Protein AF-A0A6P7FB53-F1 (afdb_monomer_lite)

Structure (mmCIF, N/CA/C/O backbone):
data_AF-A0A6P7FB53-F1
#
_entry.id   AF-A0A6P7FB53-F1
#
loop_
_atom_site.group_PDB
_atom_site.id
_atom_site.type_symbol
_atom_site.label_atom_id
_atom_site.label_alt_id
_atom_site.label_comp_id
_atom_site.label_asym_id
_atom_site.label_entity_id
_atom_site.label_seq_id
_atom_site.pdbx_PDB_ins_code
_atom_site.Cartn_x
_atom_site.Cartn_y
_atom_site.Cartn_z
_atom_site.occupancy
_atom_site.B_iso_or_equiv
_atom_site.auth_seq_id
_atom_site.auth_comp_id
_atom_site.auth_asym_id
_atom_site.auth_atom_id
_atom_site.pdbx_PDB_model_num
ATOM 1 N N . MET A 1 1 ? -28.560 -29.142 21.230 1.00 32.31 1 MET A N 1
ATOM 2 C CA . MET A 1 1 ? -29.097 -27.945 21.905 1.00 32.31 1 MET A CA 1
ATOM 3 C C . MET A 1 1 ? -28.138 -26.810 21.620 1.00 32.31 1 MET A C 1
ATOM 5 O O . MET A 1 1 ? -26.951 -26.999 21.843 1.00 32.31 1 MET A O 1
ATOM 9 N N . VAL A 1 2 ? -28.617 -25.704 21.056 1.00 39.75 2 VAL A N 1
ATOM 10 C CA . VAL A 1 2 ? -27.846 -24.455 21.014 1.00 39.75 2 VAL A CA 1
ATOM 11 C C . VAL A 1 2 ? -28.313 -23.677 22.233 1.00 39.75 2 VAL A C 1
ATOM 13 O O . VAL A 1 2 ? -29.514 -23.479 22.385 1.00 39.75 2 VAL A O 1
ATOM 16 N N . GLU A 1 3 ? -27.404 -23.338 23.141 1.00 44.28 3 GLU A N 1
ATOM 17 C CA . GLU A 1 3 ? -27.745 -22.463 24.261 1.00 44.28 3 GLU A CA 1
ATOM 18 C C . GLU A 1 3 ? -28.006 -21.064 23.704 1.00 44.28 3 GLU A C 1
ATOM 20 O O . GLU A 1 3 ? -27.079 -20.405 23.223 1.00 44.28 3 GLU A O 1
ATOM 25 N N . ASP A 1 4 ? -29.259 -20.614 23.768 1.00 45.91 4 ASP A N 1
ATOM 26 C CA . ASP A 1 4 ? -29.622 -19.225 23.501 1.00 45.91 4 ASP A CA 1
ATOM 27 C C . ASP A 1 4 ? -29.049 -18.347 24.620 1.00 45.91 4 ASP A C 1
ATOM 29 O O . ASP A 1 4 ? -29.713 -18.020 25.604 1.00 45.91 4 ASP A O 1
ATOM 33 N N . LYS A 1 5 ? -27.766 -17.990 24.484 1.00 59.53 5 LYS A N 1
ATOM 34 C CA . LYS A 1 5 ? -27.124 -16.992 25.337 1.00 59.53 5 LYS A CA 1
ATOM 35 C C . LYS A 1 5 ? -27.847 -15.665 25.144 1.00 59.53 5 LYS A C 1
ATOM 37 O O . LYS A 1 5 ? -27.709 -15.016 24.106 1.00 59.53 5 LYS A O 1
ATOM 42 N N . GLU A 1 6 ? -28.604 -15.286 26.168 1.00 72.94 6 GLU A N 1
ATOM 43 C CA . GLU A 1 6 ? -29.315 -14.018 26.265 1.00 72.94 6 GLU A CA 1
ATOM 44 C C . GLU A 1 6 ? -28.376 -12.864 25.881 1.00 72.94 6 GLU A C 1
ATOM 46 O O . GLU A 1 6 ? -27.345 -12.626 26.518 1.00 72.94 6 GLU A O 1
ATOM 51 N N . THR A 1 7 ? -28.684 -12.198 24.766 1.00 78.00 7 THR A N 1
ATOM 52 C CA . THR A 1 7 ? -27.804 -11.169 24.206 1.00 78.00 7 THR A CA 1
ATOM 53 C C . THR A 1 7 ? -27.942 -9.903 25.036 1.00 78.00 7 THR A C 1
ATOM 55 O O . THR A 1 7 ? -28.947 -9.203 24.955 1.00 78.00 7 THR A O 1
ATOM 58 N N . LYS A 1 8 ? -26.918 -9.616 25.841 1.00 88.38 8 LYS A N 1
ATOM 59 C CA . LYS A 1 8 ? -26.843 -8.390 26.636 1.00 88.38 8 LYS A CA 1
ATOM 60 C C . LYS A 1 8 ? -26.650 -7.178 25.729 1.00 88.38 8 LYS A C 1
ATOM 62 O O . LYS A 1 8 ? -25.919 -7.249 24.739 1.00 88.38 8 LYS A O 1
ATOM 67 N N . TYR A 1 9 ? -27.280 -6.069 26.098 1.00 87.81 9 TYR A N 1
ATOM 68 C CA . TYR A 1 9 ? -27.127 -4.784 25.425 1.00 87.81 9 TYR A CA 1
ATOM 69 C C . TYR A 1 9 ? -26.371 -3.814 26.329 1.00 87.81 9 TYR A C 1
ATOM 71 O O . TYR A 1 9 ? -26.654 -3.744 27.522 1.00 87.81 9 TYR A O 1
ATOM 79 N N . PHE A 1 10 ? -25.423 -3.082 25.751 1.00 89.25 10 PHE A N 1
ATOM 80 C CA . PHE A 1 10 ? -24.563 -2.133 26.454 1.00 89.25 10 PHE A CA 1
ATOM 81 C C . PHE A 1 10 ? -24.667 -0.740 25.828 1.00 89.25 10 PHE A C 1
ATOM 83 O O . PHE A 1 10 ? -24.822 -0.592 24.609 1.00 89.25 10 PHE A O 1
ATOM 90 N N . THR A 1 11 ? -24.547 0.296 26.656 1.00 87.62 11 THR A N 1
ATOM 91 C CA . THR A 1 11 ? -24.521 1.696 26.190 1.00 87.62 11 THR A CA 1
ATOM 92 C C . THR A 1 11 ? -23.106 2.131 25.806 1.00 87.62 11 THR A C 1
ATOM 94 O O . THR A 1 11 ? -22.125 1.603 26.328 1.00 87.62 11 THR A O 1
ATOM 97 N N . LEU A 1 12 ? -22.959 3.130 24.930 1.00 83.56 12 LEU A N 1
ATOM 98 C CA . LEU A 1 12 ? -21.639 3.679 24.592 1.00 83.56 12 LEU A CA 1
ATOM 99 C C . LEU A 1 12 ? -20.939 4.295 25.814 1.00 83.56 12 LEU A C 1
ATOM 101 O O . LEU A 1 12 ? -19.720 4.196 25.925 1.00 83.56 12 LEU A O 1
ATOM 105 N N . GLU A 1 13 ? -21.691 4.884 26.749 1.00 86.12 13 GLU A N 1
ATOM 106 C CA . GLU A 1 13 ? -21.157 5.430 28.008 1.00 86.12 13 GLU A CA 1
ATOM 107 C C . GLU A 1 13 ? -20.631 4.347 28.958 1.00 86.12 13 GLU A C 1
ATOM 109 O O . GLU A 1 13 ? -19.692 4.582 29.717 1.00 86.12 13 GLU A O 1
ATOM 114 N N . GLU A 1 14 ? -21.238 3.162 28.939 1.00 88.81 14 GLU A N 1
ATOM 115 C CA . GLU A 1 14 ? -20.778 1.996 29.686 1.00 88.81 14 GLU A CA 1
ATOM 116 C C . GLU A 1 14 ? -19.528 1.401 29.040 1.00 88.81 14 GLU A C 1
ATOM 118 O O . GLU A 1 14 ? -18.497 1.308 29.699 1.00 88.81 14 GLU A O 1
ATOM 123 N N . ILE A 1 15 ? -19.572 1.123 27.733 1.00 89.75 15 ILE A N 1
ATOM 124 C CA . ILE A 1 15 ? -18.435 0.579 26.975 1.00 89.75 15 ILE A CA 1
ATOM 125 C C . ILE A 1 15 ? -17.209 1.500 27.095 1.00 89.75 15 ILE A C 1
ATOM 127 O O . ILE A 1 15 ? -16.102 1.015 27.310 1.00 89.75 15 ILE A O 1
ATOM 131 N N . ALA A 1 16 ? -17.391 2.825 27.065 1.00 87.75 16 ALA A N 1
ATOM 132 C CA . ALA A 1 16 ? -16.305 3.798 27.215 1.00 87.75 16 ALA A CA 1
ATOM 133 C C . ALA A 1 16 ? -15.583 3.758 28.579 1.00 87.75 16 ALA A C 1
ATOM 135 O O . ALA A 1 16 ? -14.478 4.296 28.689 1.00 87.75 16 ALA A O 1
ATOM 136 N N . LYS A 1 17 ? -16.158 3.127 29.615 1.00 90.44 17 LYS A N 1
ATOM 137 C CA . LYS A 1 17 ? -15.482 2.886 30.908 1.00 90.44 17 LYS A CA 1
ATOM 138 C C . LYS A 1 17 ? -14.496 1.718 30.831 1.00 90.44 17 LYS A C 1
ATOM 140 O O . LYS A 1 17 ? -13.523 1.708 31.577 1.00 90.44 17 LYS A O 1
ATOM 145 N N . HIS A 1 18 ? -14.711 0.785 29.906 1.00 90.88 18 HIS A N 1
ATOM 146 C CA . HIS A 1 18 ? -13.871 -0.388 29.668 1.00 90.88 18 HIS A CA 1
ATOM 147 C C . HIS A 1 18 ? -12.749 -0.055 28.674 1.00 90.88 18 HIS A C 1
ATOM 149 O O . HIS A 1 18 ? -12.691 -0.564 27.552 1.00 90.88 18 HIS A O 1
ATOM 155 N N . ASN A 1 19 ? -11.880 0.873 29.087 1.00 87.75 19 ASN A N 1
ATOM 156 C CA . ASN A 1 19 ? -10.858 1.490 28.242 1.00 87.75 19 ASN A CA 1
ATOM 157 C C . ASN A 1 19 ? -9.406 1.157 28.649 1.00 87.75 19 ASN A C 1
ATOM 159 O O . ASN A 1 19 ? -8.480 1.827 28.191 1.00 87.75 19 ASN A O 1
ATOM 163 N N . GLY A 1 20 ? -9.190 0.164 29.518 1.00 83.56 20 GLY A N 1
ATOM 164 C CA . GLY A 1 20 ? -7.859 -0.268 29.970 1.00 83.56 20 GLY A CA 1
ATOM 165 C C . GLY A 1 20 ? -7.172 0.659 30.978 1.00 83.56 20 GLY A C 1
ATOM 166 O O . GLY A 1 20 ? -6.247 0.253 31.683 1.00 83.56 20 GLY A O 1
ATOM 167 N N . LYS A 1 21 ? -7.605 1.920 31.099 1.00 80.25 21 LYS A N 1
ATOM 168 C CA . LYS A 1 21 ? -6.984 2.879 32.024 1.00 80.25 21 LYS A CA 1
ATOM 169 C C . LYS A 1 21 ? -7.329 2.507 33.461 1.00 80.25 21 LYS A C 1
ATOM 171 O O . LYS A 1 21 ? -8.422 2.021 33.745 1.00 80.25 21 LYS A O 1
ATOM 176 N N . GLN A 1 22 ? -6.385 2.762 34.367 1.00 75.81 22 GLN A N 1
ATOM 177 C CA . GLN A 1 22 ? -6.504 2.453 35.800 1.00 75.81 22 GLN A CA 1
ATOM 178 C C . GLN A 1 22 ? -6.769 0.959 36.105 1.00 75.81 22 GLN A C 1
ATOM 180 O O . GLN A 1 22 ? -7.278 0.642 37.175 1.00 75.81 22 GLN A O 1
ATOM 185 N N . GLY A 1 23 ? -6.427 0.044 35.187 1.00 79.31 23 GLY A N 1
ATOM 186 C CA . GLY A 1 23 ? -6.678 -1.394 35.354 1.00 79.31 23 GLY A CA 1
ATOM 187 C C . GLY A 1 23 ? -8.129 -1.819 35.096 1.00 79.31 23 GLY A C 1
ATOM 188 O O . GLY A 1 23 ? -8.537 -2.886 35.545 1.00 79.31 23 GLY A O 1
ATOM 189 N N . SER A 1 24 ? -8.919 -0.995 34.398 1.00 85.94 24 SER A N 1
ATOM 190 C CA . SER A 1 24 ? -10.224 -1.415 33.867 1.00 85.94 24 SER A CA 1
ATOM 191 C C . SER A 1 24 ? -10.066 -2.476 32.769 1.00 85.94 24 SER A C 1
ATOM 193 O O . SER A 1 24 ? -9.038 -2.527 32.094 1.00 85.94 24 SER A O 1
ATOM 195 N N . SER A 1 25 ? -11.090 -3.309 32.559 1.00 90.62 25 SER A N 1
ATOM 196 C CA . SER A 1 25 ? -11.145 -4.212 31.401 1.00 90.62 25 SER A CA 1
ATOM 197 C C . SER A 1 25 ? -11.168 -3.436 30.078 1.00 90.62 25 SER A C 1
ATOM 199 O O . SER A 1 25 ? -11.458 -2.237 30.047 1.00 90.62 25 SER A O 1
ATOM 201 N N . VAL A 1 26 ? -10.838 -4.112 28.977 1.00 91.75 26 VAL A N 1
ATOM 202 C CA . VAL A 1 26 ? -10.742 -3.530 27.634 1.00 91.75 26 VAL A CA 1
ATOM 203 C C . VAL A 1 26 ? -11.820 -4.120 26.741 1.00 91.75 26 VAL A C 1
ATOM 205 O O . VAL A 1 26 ? -11.761 -5.289 26.361 1.00 91.75 26 VAL A O 1
ATOM 208 N N . TRP A 1 27 ? -12.804 -3.296 26.384 1.00 94.00 27 TRP A N 1
ATOM 209 C CA . TRP A 1 27 ? -13.875 -3.675 25.463 1.00 94.00 27 TRP A CA 1
ATOM 210 C C . TRP A 1 27 ? -13.753 -2.931 24.137 1.00 94.00 27 TRP A C 1
ATOM 212 O O . TRP A 1 27 ? -13.351 -1.768 24.102 1.00 94.00 27 TRP A O 1
ATOM 222 N N . ILE A 1 28 ? -14.147 -3.582 23.043 1.00 91.69 28 ILE A N 1
ATOM 223 C CA . ILE A 1 28 ? -14.180 -2.981 21.701 1.00 91.69 28 ILE A CA 1
ATOM 224 C C . ILE A 1 28 ? -15.503 -3.284 20.995 1.00 91.69 28 ILE A C 1
ATOM 226 O O . ILE A 1 28 ? -16.116 -4.332 21.210 1.00 91.69 28 ILE A O 1
ATOM 230 N N . ILE A 1 29 ? -15.944 -2.377 20.118 1.00 90.94 29 ILE A N 1
ATOM 231 C CA . ILE A 1 29 ? -17.162 -2.556 19.313 1.00 90.94 29 ILE A CA 1
ATOM 232 C C . ILE A 1 29 ? -16.789 -2.860 17.861 1.00 90.94 29 ILE A C 1
ATOM 234 O O . ILE A 1 29 ? -16.161 -2.032 17.200 1.00 90.94 29 ILE A O 1
ATOM 238 N N . ILE A 1 30 ? -17.230 -4.008 17.339 1.00 87.56 30 ILE A N 1
ATOM 239 C CA . ILE A 1 30 ? -17.081 -4.386 15.924 1.00 87.56 30 ILE A CA 1
ATOM 240 C C . ILE A 1 30 ? -18.456 -4.780 15.363 1.00 87.56 30 ILE A C 1
ATOM 242 O O . ILE A 1 30 ? -19.095 -5.728 15.823 1.00 87.56 30 ILE A O 1
ATOM 246 N N . LYS A 1 31 ? -18.923 -4.051 14.342 1.00 85.44 31 LYS A N 1
ATOM 247 C CA . LYS A 1 31 ? -20.225 -4.255 13.668 1.00 85.44 31 LYS A CA 1
ATOM 248 C C . LYS A 1 31 ? -21.398 -4.276 14.653 1.00 85.44 31 LYS A C 1
ATOM 250 O O . LYS A 1 31 ? -22.227 -5.176 14.616 1.00 85.44 31 LYS A O 1
ATOM 255 N N . ASP A 1 32 ? -21.399 -3.303 15.563 1.00 86.19 32 ASP A N 1
ATOM 256 C CA . ASP A 1 32 ? -22.360 -3.117 16.663 1.00 86.19 32 ASP A CA 1
ATOM 257 C C . ASP A 1 32 ? -22.427 -4.263 17.699 1.00 86.19 32 ASP A C 1
ATOM 259 O O . ASP A 1 32 ? -23.248 -4.220 18.615 1.00 86.19 32 ASP A O 1
ATOM 263 N N . ASN A 1 33 ? -21.520 -5.244 17.622 1.00 90.00 33 ASN A N 1
ATOM 264 C CA . ASN A 1 33 ? -21.288 -6.239 18.669 1.00 90.00 33 ASN A CA 1
ATOM 265 C C . ASN A 1 33 ? -20.206 -5.728 19.628 1.00 90.00 33 ASN A C 1
ATOM 267 O O . ASN A 1 33 ? -19.237 -5.110 19.182 1.00 90.00 33 ASN A O 1
ATOM 271 N N . VAL A 1 34 ? -20.352 -6.022 20.918 1.00 93.38 34 VAL A N 1
ATOM 272 C CA . VAL A 1 34 ? -19.399 -5.669 21.977 1.00 93.38 34 VAL A CA 1
ATOM 273 C C . VAL A 1 34 ? -18.593 -6.908 22.352 1.00 93.38 34 VAL A C 1
ATOM 275 O O . VAL A 1 34 ? -19.162 -7.980 22.590 1.00 93.38 34 VAL A O 1
ATOM 278 N N . TYR A 1 35 ? -17.274 -6.751 22.399 1.00 93.31 35 TYR A N 1
ATOM 279 C CA . TYR A 1 35 ? -16.316 -7.809 22.699 1.00 93.31 35 TYR A CA 1
ATOM 280 C C . TYR A 1 35 ? -15.481 -7.426 23.911 1.00 93.31 35 TYR A C 1
ATOM 282 O O . TYR A 1 35 ? -14.964 -6.309 23.949 1.00 93.31 35 TYR A O 1
ATOM 290 N N . ASP A 1 36 ? -15.321 -8.355 24.851 1.00 94.19 36 ASP A N 1
ATOM 291 C CA . ASP A 1 36 ? -14.300 -8.239 25.890 1.00 94.19 36 ASP A CA 1
ATOM 292 C C . ASP A 1 36 ? -13.010 -8.856 25.353 1.00 94.19 36 ASP A C 1
ATOM 294 O O . ASP A 1 36 ? -12.980 -10.025 24.971 1.00 94.19 36 ASP A O 1
ATOM 298 N N . VAL A 1 37 ? -11.963 -8.044 25.257 1.00 92.44 37 VAL A N 1
ATOM 299 C CA . VAL A 1 37 ? -10.658 -8.450 24.726 1.00 92.44 37 VAL A CA 1
ATOM 300 C C . VAL A 1 37 ? -9.558 -8.320 25.778 1.00 92.44 37 VAL A C 1
ATOM 302 O O . VAL A 1 37 ? -8.389 -8.407 25.421 1.00 92.44 37 VAL A O 1
ATOM 305 N N . THR A 1 38 ? -9.921 -8.142 27.057 1.00 91.06 38 THR A N 1
ATOM 306 C CA . THR A 1 38 ? -8.990 -7.923 28.179 1.00 91.06 38 THR A CA 1
ATOM 307 C C . THR A 1 38 ? -7.901 -8.992 28.231 1.00 91.06 38 THR A C 1
ATOM 309 O O . THR A 1 38 ? -6.723 -8.660 28.129 1.00 91.06 38 THR A O 1
ATOM 312 N N . ASP A 1 39 ? -8.294 -10.266 28.290 1.00 88.38 39 ASP A N 1
ATOM 313 C CA . ASP A 1 39 ? -7.358 -11.398 28.360 1.00 88.38 39 ASP A CA 1
ATOM 314 C C . ASP A 1 39 ? -6.677 -11.676 27.006 1.00 88.38 39 ASP A C 1
ATOM 316 O O . ASP A 1 39 ? -5.554 -12.166 26.944 1.00 88.38 39 ASP A O 1
ATOM 320 N N . PHE A 1 40 ? -7.333 -11.318 25.896 1.00 86.81 40 PHE A N 1
ATOM 321 C CA . PHE A 1 40 ? -6.826 -11.548 24.539 1.00 86.81 40 PHE A CA 1
ATOM 322 C C . PHE A 1 40 ? -5.762 -10.525 24.100 1.00 86.81 40 PHE A C 1
ATOM 324 O O . PHE A 1 40 ? -5.132 -10.704 23.058 1.00 86.81 40 PHE A O 1
ATOM 331 N N . MET A 1 41 ? -5.538 -9.444 24.858 1.00 82.69 41 MET A N 1
ATOM 332 C CA . MET A 1 41 ? -4.598 -8.392 24.453 1.00 82.69 41 MET A CA 1
ATOM 333 C C . MET A 1 41 ? -3.161 -8.898 24.285 1.00 82.69 41 MET A C 1
ATOM 335 O O . MET A 1 41 ? -2.502 -8.521 23.316 1.00 82.69 41 MET A O 1
ATOM 339 N N . GLU A 1 42 ? -2.682 -9.752 25.192 1.00 81.81 42 GLU A N 1
ATOM 340 C CA . GLU A 1 42 ? -1.321 -10.308 25.135 1.00 81.81 42 GLU A CA 1
ATOM 341 C C . GLU A 1 42 ? -1.196 -11.450 24.112 1.00 81.81 42 GLU A C 1
ATOM 343 O O . GLU A 1 42 ? -0.144 -11.615 23.496 1.00 81.81 42 GLU A O 1
ATOM 348 N N . GLU A 1 43 ? -2.280 -12.194 23.869 1.00 81.81 43 GLU A N 1
ATOM 349 C CA . GLU A 1 43 ? -2.334 -13.270 22.867 1.00 81.81 43 GLU A CA 1
ATOM 350 C C . GLU A 1 43 ? -2.503 -12.756 21.425 1.00 81.81 43 GLU A C 1
ATOM 352 O O . GLU A 1 43 ? -2.312 -13.505 20.463 1.00 81.81 43 GLU A O 1
ATOM 357 N N . HIS A 1 44 ? -2.872 -11.484 21.245 1.00 83.94 44 HIS A N 1
ATOM 358 C CA . HIS A 1 44 ? -3.146 -10.913 19.933 1.00 83.94 44 HIS A CA 1
ATOM 359 C C . HIS A 1 44 ? -1.885 -10.897 19.041 1.00 83.94 44 HIS A C 1
ATOM 361 O O . HIS A 1 44 ? -0.929 -10.184 19.353 1.00 83.94 44 HIS A O 1
ATOM 367 N N . PRO A 1 45 ? -1.880 -11.558 17.861 1.00 74.88 45 PRO A N 1
ATOM 368 C CA . PRO A 1 45 ? -0.689 -11.632 17.002 1.00 74.88 45 PRO A CA 1
ATOM 369 C C . PRO A 1 45 ? -0.190 -10.287 16.445 1.00 74.88 45 PRO A C 1
ATOM 371 O O . PRO A 1 45 ? 0.928 -10.209 15.945 1.00 74.88 45 PRO A O 1
ATOM 374 N N . GLY A 1 46 ? -1.011 -9.230 16.501 1.00 71.38 46 GLY A N 1
ATOM 375 C CA . GLY A 1 46 ? -0.610 -7.857 16.168 1.00 71.38 46 GLY A CA 1
ATOM 376 C C . GLY A 1 46 ? -0.081 -7.038 17.356 1.00 71.38 46 GLY A C 1
ATOM 377 O O . GLY A 1 46 ? 0.261 -5.872 17.168 1.00 71.38 46 GLY A O 1
ATOM 378 N N . GLY A 1 47 ? -0.036 -7.619 18.559 1.00 77.94 47 GLY A N 1
ATOM 379 C CA . GLY A 1 47 ? 0.309 -6.963 19.822 1.00 77.94 47 GLY A CA 1
ATOM 380 C C . GLY A 1 47 ? -0.865 -6.242 20.498 1.00 77.94 47 GLY A C 1
ATOM 381 O O . GLY A 1 47 ? -1.819 -5.812 19.838 1.00 77.94 47 GLY A O 1
ATOM 382 N N . ALA A 1 48 ? -0.764 -6.083 21.822 1.00 80.25 48 ALA A N 1
ATOM 383 C CA . ALA A 1 48 ? -1.758 -5.427 22.680 1.00 80.25 48 ALA A CA 1
ATOM 384 C C . ALA A 1 48 ? -1.995 -3.947 22.323 1.00 80.25 48 ALA A C 1
ATOM 386 O O . ALA A 1 48 ? -3.132 -3.475 22.321 1.00 80.25 48 ALA A O 1
ATOM 387 N N . GLU A 1 49 ? -0.931 -3.225 21.956 1.00 77.38 49 GLU A N 1
ATOM 388 C CA . GLU A 1 49 ? -0.949 -1.785 21.642 1.00 77.38 49 GLU A CA 1
ATOM 389 C C . GLU A 1 49 ? -2.005 -1.404 20.587 1.00 77.38 49 GLU A C 1
ATOM 391 O O . GLU A 1 49 ? -2.667 -0.372 20.700 1.00 77.38 49 GLU A O 1
ATOM 396 N N . LEU A 1 50 ? -2.207 -2.255 19.570 1.00 79.19 50 LEU A N 1
ATOM 397 C CA . LEU A 1 50 ? -3.187 -2.009 18.503 1.00 79.19 50 LEU A CA 1
ATOM 398 C C . LEU A 1 50 ? -4.639 -2.147 18.978 1.00 79.19 50 LEU A C 1
ATOM 400 O O . LEU A 1 50 ? -5.528 -1.502 18.423 1.00 79.19 50 LEU A O 1
ATOM 404 N N . ILE A 1 51 ? -4.882 -2.984 19.989 1.00 83.38 51 ILE A N 1
ATOM 405 C CA . ILE A 1 51 ? -6.198 -3.136 20.618 1.00 83.38 51 ILE A CA 1
ATOM 406 C C . ILE A 1 51 ? -6.448 -1.962 21.570 1.00 83.38 51 ILE A C 1
ATOM 408 O O . ILE A 1 51 ? -7.543 -1.398 21.577 1.00 83.38 51 ILE A O 1
ATOM 412 N N . MET A 1 52 ? -5.423 -1.547 22.321 1.00 84.19 52 MET A N 1
ATOM 413 C CA . MET A 1 52 ? -5.540 -0.484 23.319 1.00 84.19 52 MET A CA 1
ATOM 414 C C . MET A 1 52 ? -5.892 0.889 22.718 1.00 84.19 52 MET A C 1
ATOM 416 O O . MET A 1 52 ? -6.595 1.665 23.365 1.00 84.19 52 MET A O 1
ATOM 420 N N . GLU A 1 53 ? -5.510 1.173 21.464 1.00 84.38 53 GLU A N 1
ATOM 421 C CA . GLU A 1 53 ? -5.956 2.384 20.745 1.00 84.38 53 GLU A CA 1
ATOM 422 C C . GLU A 1 53 ? -7.496 2.491 20.668 1.00 84.38 53 GLU A C 1
ATOM 424 O O . GLU A 1 53 ? -8.056 3.589 20.736 1.00 84.38 53 GLU A O 1
ATOM 429 N N . TRP A 1 54 ? -8.186 1.348 20.589 1.00 87.31 54 TRP A N 1
ATOM 430 C CA . TRP A 1 54 ? -9.640 1.250 20.445 1.00 87.31 54 TRP A CA 1
ATOM 431 C C . TRP A 1 54 ? -10.371 0.849 21.729 1.00 87.31 54 TRP A C 1
ATOM 433 O O . TRP A 1 54 ? -11.581 0.619 21.696 1.00 87.31 54 TRP A O 1
ATOM 443 N N . ALA A 1 55 ? -9.668 0.802 22.861 1.00 89.50 55 ALA A N 1
ATOM 444 C CA . ALA A 1 55 ? -10.242 0.458 24.152 1.00 89.50 55 ALA A CA 1
ATOM 445 C C . ALA A 1 55 ? -11.408 1.401 24.517 1.00 89.50 55 ALA A C 1
ATOM 447 O O . ALA A 1 55 ? -11.273 2.628 24.504 1.00 89.50 55 ALA A O 1
ATOM 448 N N . GLY A 1 56 ? -12.569 0.816 24.812 1.00 88.38 56 GLY A N 1
ATOM 449 C CA . GLY A 1 56 ? -13.831 1.505 25.079 1.00 88.38 56 GLY A CA 1
ATOM 450 C C . GLY A 1 56 ? -14.496 2.141 23.850 1.00 88.38 56 GLY A C 1
ATOM 451 O O . GLY A 1 56 ? -15.384 2.979 24.003 1.00 88.38 56 GLY A O 1
ATOM 452 N N . GLN A 1 57 ? -14.066 1.803 22.629 1.00 86.81 57 GLN A N 1
ATOM 453 C CA . GLN A 1 57 ? -14.462 2.489 21.393 1.00 86.81 57 GLN A CA 1
ATOM 454 C C . GLN A 1 57 ? -14.871 1.524 20.265 1.00 86.81 57 GLN A C 1
ATOM 456 O O . GLN A 1 57 ? -14.825 0.298 20.380 1.00 86.81 57 GLN A O 1
ATOM 461 N N . ASN A 1 58 ? -15.322 2.092 19.142 1.00 85.19 58 ASN A N 1
ATOM 462 C CA . ASN A 1 58 ? -15.739 1.333 17.968 1.00 85.19 58 ASN A CA 1
ATOM 463 C C . ASN A 1 58 ? -14.586 1.137 16.977 1.00 85.19 58 ASN A C 1
ATOM 465 O O . ASN A 1 58 ? -14.257 2.037 16.210 1.00 85.19 58 ASN A O 1
ATOM 469 N N . ALA A 1 59 ? -14.043 -0.080 16.976 1.00 87.25 59 ALA A N 1
ATOM 470 C CA . ALA A 1 59 ? -12.948 -0.537 16.130 1.00 87.25 59 ALA A CA 1
ATOM 471 C C . ALA A 1 59 ? -13.412 -1.100 14.772 1.00 87.25 59 ALA A C 1
ATOM 473 O O . ALA A 1 59 ? -12.610 -1.703 14.068 1.00 87.25 59 ALA A O 1
ATOM 474 N N . THR A 1 60 ? -14.695 -0.985 14.393 1.00 83.38 60 THR A N 1
ATOM 475 C CA . THR A 1 60 ? -15.256 -1.705 13.224 1.00 83.38 60 THR A CA 1
ATOM 476 C C . THR A 1 60 ? -14.476 -1.455 11.937 1.00 83.38 60 THR A C 1
ATOM 478 O O . THR A 1 60 ? -14.177 -2.402 11.210 1.00 83.38 60 THR A O 1
ATOM 481 N N . ASN A 1 61 ? -14.160 -0.186 11.659 1.00 73.81 61 ASN A N 1
ATOM 482 C CA . ASN A 1 61 ? -13.440 0.198 10.449 1.00 73.81 61 ASN A CA 1
ATOM 483 C C . ASN A 1 61 ? -12.046 -0.432 10.459 1.00 73.81 61 ASN A C 1
ATOM 485 O O . ASN A 1 61 ? -11.671 -1.123 9.520 1.00 73.81 61 ASN A O 1
ATOM 489 N N . ASP A 1 62 ? -11.305 -0.238 11.544 1.00 77.19 62 ASP A N 1
ATOM 490 C CA . ASP A 1 62 ? -9.924 -0.674 11.685 1.00 77.19 62 ASP A CA 1
ATOM 491 C C . ASP A 1 62 ? -9.804 -2.199 11.713 1.00 77.19 62 ASP A C 1
ATOM 493 O O . ASP A 1 62 ? -8.987 -2.756 10.984 1.00 77.19 62 ASP A O 1
ATOM 497 N N . PHE A 1 63 ? -10.700 -2.902 12.408 1.00 81.31 63 PHE A N 1
ATOM 498 C CA . PHE A 1 63 ? -10.779 -4.362 12.386 1.00 81.31 63 PHE A CA 1
ATOM 499 C C . PHE A 1 63 ? -10.985 -4.926 10.969 1.00 81.31 63 PHE A C 1
ATOM 501 O O . PHE A 1 63 ? -10.309 -5.885 10.581 1.00 81.31 63 PHE A O 1
ATOM 508 N N . ASP A 1 64 ? -11.880 -4.333 10.172 1.00 72.69 64 ASP A N 1
ATOM 509 C CA . ASP A 1 64 ? -12.040 -4.718 8.766 1.00 72.69 64 ASP A CA 1
ATOM 510 C C . ASP A 1 64 ? -10.822 -4.293 7.918 1.00 72.69 64 ASP A C 1
ATOM 512 O O . ASP A 1 64 ? -10.398 -5.042 7.037 1.00 72.69 64 ASP A O 1
ATOM 516 N N . ASN A 1 65 ? -10.190 -3.155 8.227 1.00 68.25 65 ASN A N 1
ATOM 517 C CA . ASN A 1 65 ? -8.997 -2.641 7.540 1.00 68.25 65 ASN A CA 1
ATOM 518 C C . ASN A 1 65 ? -7.711 -3.426 7.827 1.00 68.25 65 ASN A C 1
ATOM 520 O O . ASN A 1 65 ? -6.770 -3.386 7.025 1.00 68.25 65 ASN A O 1
ATOM 524 N N . PHE A 1 66 ? -7.638 -4.129 8.954 1.00 70.06 66 PHE A N 1
ATOM 525 C CA . PHE A 1 66 ? -6.527 -5.024 9.255 1.00 70.06 66 PHE A CA 1
ATOM 526 C C . PHE A 1 66 ? -6.591 -6.322 8.447 1.00 70.06 66 PHE A C 1
ATOM 528 O O . PHE A 1 66 ? -5.540 -6.903 8.198 1.00 70.06 66 PHE A O 1
ATOM 535 N N . GLY A 1 67 ? -7.766 -6.714 7.939 1.00 71.50 67 GLY A N 1
ATOM 536 C CA . GLY A 1 67 ? -7.894 -7.873 7.050 1.00 71.50 67 GLY A CA 1
ATOM 537 C C . GLY A 1 67 ? -7.850 -9.219 7.777 1.00 71.50 67 GLY A C 1
ATOM 538 O O . GLY A 1 67 ? -7.397 -10.206 7.206 1.00 71.50 67 GLY A O 1
ATOM 539 N N . HIS A 1 68 ? -8.329 -9.271 9.026 1.00 80.75 68 HIS A N 1
ATOM 540 C CA . HIS A 1 68 ? -8.330 -10.472 9.870 1.00 80.75 68 HIS A CA 1
ATOM 541 C C . HIS A 1 68 ? -8.830 -11.734 9.142 1.00 80.75 68 HIS A C 1
ATOM 543 O O . HIS A 1 68 ? -9.854 -11.700 8.439 1.00 80.75 68 HIS A O 1
ATOM 549 N N . SER A 1 69 ? -8.122 -12.850 9.351 1.00 74.44 69 SER A N 1
ATOM 550 C CA . SER A 1 69 ? -8.426 -14.158 8.759 1.00 74.44 69 SER A CA 1
ATOM 551 C C . SER A 1 69 ? -9.808 -14.680 9.176 1.00 74.44 69 SER A C 1
ATOM 553 O O . SER A 1 69 ? -10.436 -14.183 10.116 1.00 74.44 69 SER A O 1
ATOM 555 N N . LEU A 1 70 ? -10.309 -15.697 8.467 1.00 72.25 70 LEU A N 1
ATOM 556 C CA . LEU A 1 70 ? -11.585 -16.330 8.819 1.00 72.25 70 LEU A CA 1
ATOM 557 C C . LEU A 1 70 ? -11.536 -17.005 10.196 1.00 72.25 70 LEU A C 1
ATOM 559 O O . LEU A 1 70 ? -12.547 -16.996 10.896 1.00 72.25 70 LEU A O 1
ATOM 563 N N . ASP A 1 71 ? -10.375 -17.523 10.601 1.00 70.12 71 ASP A N 1
ATOM 564 C CA . ASP A 1 71 ? -10.178 -18.118 11.922 1.00 70.12 71 ASP A CA 1
ATOM 565 C C . ASP A 1 71 ? -10.112 -17.044 13.015 1.00 70.12 71 ASP A C 1
ATOM 567 O O . ASP A 1 71 ? -10.882 -17.125 13.965 1.00 70.12 71 ASP A O 1
ATOM 571 N N . ALA A 1 72 ? -9.384 -15.937 12.815 1.00 77.19 72 ALA A N 1
ATOM 572 C CA . ALA A 1 72 ? -9.423 -14.796 13.742 1.00 77.19 72 ALA A CA 1
ATOM 573 C C . ALA A 1 72 ? -10.851 -14.229 13.910 1.00 77.19 72 ALA A C 1
ATOM 575 O O . ALA A 1 72 ? -11.276 -13.881 15.009 1.00 77.19 72 ALA A O 1
ATOM 576 N N . LYS A 1 73 ? -11.649 -14.204 12.832 1.00 82.19 73 LYS A N 1
ATOM 577 C CA . LYS A 1 73 ? -13.082 -13.847 12.873 1.00 82.19 73 LYS A CA 1
ATOM 578 C C . LYS A 1 73 ? -13.968 -14.917 13.526 1.00 82.19 73 LYS A C 1
ATOM 580 O O . LYS A 1 73 ? -15.077 -14.590 13.951 1.00 82.19 73 LYS A O 1
ATOM 585 N N . ARG A 1 74 ? -13.533 -16.179 13.589 1.00 81.44 74 ARG A N 1
ATOM 586 C CA . ARG A 1 74 ? -14.200 -17.260 14.334 1.00 81.44 74 ARG A CA 1
ATOM 587 C C . ARG A 1 74 ? -13.890 -17.139 15.824 1.00 81.44 74 ARG A C 1
ATOM 589 O O . ARG A 1 74 ? -14.815 -17.235 16.624 1.00 81.44 74 ARG A O 1
ATOM 596 N N . ASP A 1 75 ? -12.640 -16.868 16.177 1.00 80.88 75 ASP A N 1
ATOM 597 C CA . ASP A 1 75 ? -12.196 -16.713 17.561 1.00 80.88 75 ASP A CA 1
ATOM 598 C C . ASP A 1 75 ? -12.744 -15.435 18.200 1.00 80.88 75 ASP A C 1
ATOM 600 O O . ASP A 1 75 ? -13.261 -15.498 19.313 1.00 80.88 75 ASP A O 1
ATOM 604 N N . LEU A 1 76 ? -12.828 -14.328 17.450 1.00 87.25 76 LEU A N 1
ATOM 605 C CA . LEU A 1 76 ? -13.522 -13.109 17.886 1.00 87.25 76 LEU A CA 1
ATOM 606 C C . LEU A 1 76 ? -14.961 -13.384 18.372 1.00 87.25 76 LEU A C 1
ATOM 608 O O . LEU A 1 76 ? -15.426 -12.748 19.313 1.00 87.25 76 LEU A O 1
ATOM 612 N N . LYS A 1 77 ? -15.685 -14.356 17.791 1.00 86.06 77 LYS A N 1
ATOM 613 C CA . LYS A 1 77 ? -17.049 -14.695 18.250 1.00 86.06 77 LYS A CA 1
ATOM 614 C C . LYS A 1 77 ? -17.084 -15.269 19.668 1.00 86.06 77 LYS A C 1
ATOM 616 O O . LYS A 1 77 ? -18.112 -15.130 20.321 1.00 86.06 77 LYS A O 1
ATOM 621 N N . LYS A 1 78 ? -15.998 -15.892 20.140 1.00 88.00 78 LYS A N 1
ATOM 622 C CA . LYS A 1 78 ? -15.876 -16.406 21.517 1.00 88.00 78 LYS A CA 1
ATOM 623 C C . LYS A 1 78 ? -15.815 -15.263 22.536 1.00 88.00 78 LYS A C 1
ATOM 625 O O . LYS A 1 78 ? -16.303 -15.423 23.646 1.00 88.00 78 LYS A O 1
ATOM 630 N N . LEU A 1 79 ? -15.268 -14.119 22.117 1.00 90.06 79 LEU A N 1
ATOM 631 C CA . LEU A 1 79 ? -15.080 -12.905 22.913 1.00 90.06 79 LEU A CA 1
ATOM 632 C C . LEU A 1 79 ? -16.318 -11.980 22.926 1.00 90.06 79 LEU A C 1
ATOM 634 O O . LEU A 1 79 ? -16.302 -10.946 23.592 1.00 90.06 79 LEU A O 1
ATOM 638 N N . LYS A 1 80 ? -17.396 -12.302 22.184 1.00 91.94 80 LYS A N 1
ATOM 639 C CA . LYS A 1 80 ? -18.624 -11.480 22.160 1.00 91.94 80 LYS A CA 1
ATOM 640 C C . LYS A 1 80 ? -19.327 -11.568 23.515 1.00 91.94 80 LYS A C 1
ATOM 642 O O . LYS A 1 80 ? -19.810 -12.635 23.891 1.00 91.94 80 LYS A O 1
ATOM 647 N N . ILE A 1 81 ? -19.475 -10.425 24.180 1.00 91.50 81 ILE A N 1
ATOM 648 C CA . ILE A 1 81 ? -20.232 -10.293 25.433 1.00 91.50 81 ILE A CA 1
ATOM 649 C C . ILE A 1 81 ? -21.646 -9.733 25.228 1.00 91.50 81 ILE A C 1
ATOM 651 O O . ILE A 1 81 ? -22.506 -9.924 26.086 1.00 91.50 81 ILE A O 1
ATOM 655 N N . GLY A 1 82 ? -21.914 -9.067 24.097 1.00 90.38 82 GLY A N 1
ATOM 656 C CA . GLY A 1 82 ? -23.227 -8.489 23.804 1.00 90.38 82 GLY A CA 1
ATOM 657 C C . GLY A 1 82 ? -23.261 -7.621 22.547 1.00 90.38 82 GLY A C 1
ATOM 658 O O . GLY A 1 82 ? -22.456 -7.798 21.631 1.00 90.38 82 GLY A O 1
ATOM 659 N N . GLU A 1 83 ? -24.200 -6.682 22.496 1.00 90.44 83 GLU A N 1
ATOM 660 C CA . GLU A 1 83 ? -24.378 -5.706 21.412 1.00 90.44 83 GLU A CA 1
ATOM 661 C C . GLU A 1 83 ? -24.602 -4.287 21.940 1.00 90.44 83 GLU A C 1
ATOM 663 O O . GLU A 1 83 ? -24.933 -4.086 23.103 1.00 90.44 83 GLU A O 1
ATOM 668 N N . VAL A 1 84 ? -24.439 -3.282 21.080 1.00 87.81 84 VAL A N 1
ATOM 669 C CA . VAL A 1 84 ? -24.759 -1.888 21.424 1.00 87.81 84 VAL A CA 1
ATOM 670 C C . VAL A 1 84 ? -26.277 -1.692 21.463 1.00 87.81 84 VAL A C 1
ATOM 672 O O . VAL A 1 84 ? -26.992 -2.185 20.584 1.00 87.81 84 VAL A O 1
ATOM 675 N N . ASP A 1 85 ? -26.781 -0.953 22.449 1.00 85.50 85 ASP A N 1
ATOM 676 C CA . ASP A 1 85 ? -28.212 -0.669 22.603 1.00 85.50 85 ASP A CA 1
ATOM 677 C C . ASP A 1 85 ? -28.837 -0.033 21.337 1.00 85.50 85 ASP A C 1
ATOM 679 O O . ASP A 1 85 ? -28.275 0.857 20.685 1.00 85.50 85 ASP A O 1
ATOM 683 N N . VAL A 1 86 ? -30.027 -0.515 20.973 1.00 67.38 86 VAL A N 1
ATOM 684 C CA . VAL A 1 86 ? -30.801 -0.113 19.791 1.00 67.38 86 VAL A CA 1
ATOM 685 C C . VAL A 1 86 ? -31.215 1.366 19.831 1.00 67.38 86 VAL A C 1
ATOM 687 O O . VAL A 1 86 ? -31.287 2.005 18.777 1.00 67.38 86 VAL A O 1
ATOM 690 N N . GLU A 1 87 ? -31.442 1.946 21.010 1.00 63.47 87 GLU A N 1
ATOM 691 C CA . GLU A 1 87 ? -31.766 3.371 21.152 1.00 63.47 87 GLU A CA 1
ATOM 692 C C . GLU A 1 87 ? -30.596 4.269 20.719 1.00 63.47 87 GLU A C 1
ATOM 694 O O . GLU A 1 87 ? -30.798 5.332 20.126 1.00 63.47 87 GLU A O 1
ATOM 699 N N . GLU A 1 88 ? -29.352 3.824 20.909 1.00 59.72 88 GLU A N 1
ATOM 700 C CA . GLU A 1 88 ? -28.165 4.575 20.486 1.00 59.72 88 GLU A CA 1
ATOM 701 C C . GLU A 1 88 ? -27.877 4.410 18.990 1.00 59.72 88 GLU A C 1
ATOM 703 O O . GLU A 1 88 ? -27.459 5.371 18.333 1.00 59.72 88 GLU A O 1
ATOM 708 N N . ARG A 1 89 ? -28.216 3.245 18.413 1.00 54.41 89 ARG A N 1
ATOM 709 C CA . ARG A 1 89 ? -28.206 3.033 16.952 1.00 54.41 89 ARG A CA 1
ATOM 710 C C . ARG A 1 89 ? -29.119 4.047 16.238 1.00 54.41 89 ARG A C 1
ATOM 712 O O . ARG A 1 89 ? -28.750 4.558 15.182 1.00 54.41 89 ARG A O 1
ATOM 719 N N . LYS A 1 90 ? -30.268 4.408 16.833 1.00 47.44 90 LYS A N 1
ATOM 720 C CA . LYS A 1 90 ? -31.214 5.408 16.289 1.00 47.44 90 LYS A CA 1
ATOM 721 C C . LYS A 1 90 ? -30.759 6.863 16.472 1.00 47.44 90 LYS A C 1
ATOM 723 O O . LYS A 1 90 ? -30.988 7.683 15.582 1.00 47.44 90 LYS A O 1
ATOM 728 N N . LYS A 1 91 ? -30.089 7.210 17.583 1.00 49.19 91 LYS A N 1
ATOM 729 C CA . LYS A 1 91 ? -29.622 8.592 17.854 1.00 49.19 91 LYS A CA 1
ATOM 730 C C . LYS A 1 91 ? -28.674 9.139 16.771 1.00 49.19 91 LYS A C 1
ATOM 732 O O . LYS A 1 91 ? -28.659 10.349 16.559 1.00 49.19 91 LYS A O 1
ATOM 737 N N . LYS A 1 92 ? -27.943 8.276 16.049 1.00 46.38 92 LYS A N 1
ATOM 738 C CA . LYS A 1 92 ? -27.062 8.660 14.923 1.00 46.38 92 LYS A CA 1
ATOM 739 C C . LYS A 1 92 ? -27.787 9.196 13.677 1.00 46.38 92 LYS A C 1
ATOM 741 O O . LYS A 1 92 ? -27.123 9.784 12.833 1.00 46.38 92 LYS A O 1
ATOM 746 N N . ILE A 1 93 ? -29.103 9.002 13.543 1.00 42.19 93 ILE A N 1
ATOM 747 C CA . ILE A 1 93 ? -29.856 9.381 12.330 1.00 42.19 93 ILE A CA 1
ATOM 748 C C . ILE A 1 93 ? -30.504 10.775 12.452 1.00 42.19 93 ILE A C 1
ATOM 750 O O . ILE A 1 93 ? -30.667 11.454 11.445 1.00 42.19 93 ILE A O 1
ATOM 754 N N . ASN A 1 94 ? -30.830 11.237 13.669 1.00 33.38 94 ASN A N 1
ATOM 755 C CA . ASN A 1 94 ? -31.752 12.370 13.886 1.00 33.38 94 ASN A CA 1
ATOM 756 C C . ASN A 1 94 ? -31.186 13.571 14.679 1.00 33.38 94 ASN A C 1
ATOM 758 O O . ASN A 1 94 ? -31.964 14.362 15.217 1.00 33.38 94 ASN A O 1
ATOM 762 N N . LYS A 1 95 ? -29.860 13.750 14.781 1.00 32.84 95 LYS A N 1
ATOM 763 C CA . LYS A 1 95 ? -29.274 14.978 15.359 1.00 32.84 95 LYS A CA 1
ATOM 764 C C . LYS A 1 95 ? -28.092 15.513 14.553 1.00 32.84 95 LYS A C 1
ATOM 766 O O . LYS A 1 95 ? -26.972 15.028 14.681 1.00 32.84 95 LYS A O 1
ATOM 771 N N . GLU A 1 96 ? -28.343 16.593 13.815 1.00 43.16 96 GLU A N 1
ATOM 772 C CA . GLU A 1 96 ? -27.300 17.536 13.398 1.00 43.16 96 GLU A CA 1
ATOM 773 C C . GLU A 1 96 ? -26.528 18.047 14.634 1.00 43.16 96 GLU A C 1
ATOM 775 O O . GLU A 1 96 ? -27.153 18.461 15.622 1.00 43.16 96 GLU A O 1
ATOM 780 N N . PRO A 1 97 ? -25.185 18.085 14.614 1.00 37.31 97 PRO A N 1
ATOM 781 C CA . PRO A 1 97 ? -24.418 18.641 15.716 1.00 37.31 97 PRO A CA 1
ATOM 782 C C . PRO A 1 97 ? -24.373 20.175 15.630 1.00 37.31 97 PRO A C 1
ATOM 784 O O . PRO A 1 97 ? -23.480 20.762 15.021 1.00 37.31 97 PRO A O 1
ATOM 787 N N . LYS A 1 98 ? -25.298 20.851 16.325 1.00 33.56 98 LYS A N 1
ATOM 788 C CA . LYS A 1 98 ? -25.118 22.265 16.699 1.00 33.56 98 LYS A CA 1
ATOM 789 C C . LYS A 1 98 ? -23.974 22.380 17.710 1.00 33.56 98 LYS A C 1
ATOM 791 O O . LYS A 1 98 ? -24.184 22.243 18.914 1.00 33.56 98 LYS A O 1
ATOM 796 N N . VAL A 1 99 ? -22.765 22.634 17.214 1.00 35.00 99 VAL A N 1
ATOM 797 C CA . VAL A 1 99 ? -21.564 22.818 18.039 1.00 35.00 99 VAL A CA 1
ATOM 798 C C . VAL A 1 99 ? -21.695 24.089 18.883 1.00 35.00 99 VAL A C 1
ATOM 800 O O . VAL A 1 99 ? -21.715 25.198 18.353 1.00 35.00 99 VAL A O 1
ATOM 803 N N . LYS A 1 100 ? -21.734 23.938 20.213 1.00 34.66 100 LYS A N 1
ATOM 804 C CA . LYS A 1 100 ? -21.415 25.028 21.144 1.00 34.66 100 LYS A CA 1
ATOM 805 C C . LYS A 1 100 ? -19.954 24.904 21.565 1.00 34.66 100 LYS A C 1
ATOM 807 O O . LYS A 1 100 ? -19.557 23.943 22.214 1.00 34.66 100 LYS A O 1
ATOM 812 N N . SER A 1 101 ? -19.169 25.897 21.174 1.00 37.69 101 SER A N 1
ATOM 813 C CA . SER A 1 101 ? -17.767 26.090 21.539 1.00 37.69 101 SER A CA 1
ATOM 814 C C . SER A 1 101 ? -17.556 26.267 23.047 1.00 37.69 101 SER A C 1
ATOM 816 O O . SER A 1 101 ? -18.348 26.973 23.669 1.00 37.69 101 SER A O 1
ATOM 818 N N . THR A 1 102 ? -16.426 25.782 23.587 1.00 28.91 102 THR A N 1
ATOM 819 C CA . THR A 1 102 ? -15.392 26.610 24.268 1.00 28.91 102 THR A CA 1
ATOM 820 C C . THR A 1 102 ? -14.125 25.785 24.585 1.00 28.91 102 THR A C 1
ATOM 822 O O . THR A 1 102 ? -14.180 24.875 25.399 1.00 28.91 102 THR A O 1
ATOM 825 N N . LYS A 1 103 ? -13.000 26.152 23.937 1.00 32.69 103 LYS A N 1
ATOM 826 C CA . LYS A 1 103 ? -11.580 26.109 24.389 1.00 32.69 103 LYS A CA 1
ATOM 827 C C . LYS A 1 103 ? -11.229 25.099 25.505 1.00 32.69 103 LYS A C 1
ATOM 829 O O . LYS A 1 103 ? -11.573 25.330 26.656 1.00 32.69 103 LYS A O 1
ATOM 834 N N . ILE A 1 104 ? -10.478 24.026 25.233 1.00 34.72 104 ILE A N 1
ATOM 835 C CA . ILE A 1 104 ? -8.996 23.980 25.073 1.00 34.72 104 ILE A CA 1
ATOM 836 C C . ILE A 1 104 ? -8.640 22.538 24.605 1.00 34.72 104 ILE A C 1
ATOM 838 O O . ILE A 1 104 ? -9.273 21.609 25.093 1.00 34.72 104 ILE A O 1
ATOM 842 N N . THR A 1 105 ? -7.721 22.226 23.673 1.00 28.00 105 THR A N 1
ATOM 843 C CA . THR A 1 105 ? -6.731 23.019 22.896 1.00 28.00 105 THR A CA 1
ATOM 844 C C . THR A 1 105 ? -6.501 22.430 21.474 1.00 28.00 105 THR A C 1
ATOM 846 O O . THR A 1 105 ? -7.365 21.743 20.938 1.00 28.00 105 THR A O 1
ATOM 849 N N . SER A 1 106 ? -5.369 22.757 20.841 1.00 35.22 106 SER A N 1
ATOM 850 C CA . SER A 1 106 ? -4.931 22.485 19.464 1.00 35.22 106 SER A CA 1
ATOM 851 C C . SER A 1 106 ? -4.738 21.017 19.046 1.00 35.22 106 SER A C 1
ATOM 853 O O . SER A 1 106 ? -4.231 20.227 19.834 1.00 35.22 106 SER A O 1
ATOM 855 N N . THR A 1 107 ? -4.957 20.605 17.789 1.00 28.91 107 THR A N 1
ATOM 856 C CA . THR A 1 107 ? -5.781 21.139 16.670 1.00 28.91 107 THR A CA 1
ATOM 857 C C . THR A 1 107 ? -5.828 20.044 15.590 1.00 28.91 107 THR A C 1
ATOM 859 O O . THR A 1 107 ? -4.837 19.867 14.888 1.00 28.91 107 THR A O 1
ATOM 862 N N . ASN A 1 108 ? -6.955 19.345 15.415 1.00 38.81 108 ASN A N 1
ATOM 863 C CA . ASN A 1 108 ? -7.191 18.465 14.256 1.00 38.81 108 ASN A CA 1
ATOM 864 C C . ASN A 1 108 ? -8.353 19.019 13.425 1.00 38.81 108 ASN A C 1
ATOM 866 O O . ASN A 1 108 ? -9.479 18.520 13.470 1.00 38.81 108 ASN A O 1
ATOM 870 N N . ASP A 1 109 ? -8.062 20.080 12.677 1.00 44.59 109 ASP A N 1
ATOM 871 C CA . ASP A 1 109 ? -8.957 20.604 11.650 1.00 44.59 109 ASP A CA 1
ATOM 872 C C . ASP A 1 109 ? -8.911 19.636 10.454 1.00 44.59 109 ASP A C 1
ATOM 874 O O . ASP A 1 109 ? -8.016 19.694 9.608 1.00 44.59 109 ASP A O 1
ATOM 878 N N . THR A 1 110 ? -9.789 18.625 10.465 1.00 57.00 110 THR A N 1
ATOM 879 C CA . THR A 1 110 ? -9.739 17.520 9.490 1.00 57.00 110 THR A CA 1
ATOM 880 C C . THR A 1 110 ? -10.269 18.012 8.151 1.00 57.00 110 THR A C 1
ATOM 882 O O . THR A 1 110 ? -11.469 17.972 7.881 1.00 57.00 110 THR A O 1
ATOM 885 N N . LYS A 1 111 ? -9.352 18.512 7.323 1.00 78.00 111 LYS A N 1
ATOM 886 C CA . LYS A 1 111 ? -9.672 19.146 6.048 1.00 78.00 111 LYS A CA 1
ATOM 887 C C . LYS A 1 111 ? -10.394 18.171 5.111 1.00 78.00 111 LYS A C 1
ATOM 889 O O . LYS A 1 111 ? -9.959 17.036 4.908 1.00 78.00 111 LYS A O 1
ATOM 894 N N . LEU A 1 112 ? -11.513 18.625 4.551 1.00 77.31 112 LEU A N 1
ATOM 895 C CA . LEU A 1 112 ? -12.294 17.865 3.579 1.00 77.31 112 LEU A CA 1
ATOM 896 C C . LEU A 1 112 ? -11.825 18.181 2.160 1.00 77.31 112 LEU A C 1
ATOM 898 O O . LEU A 1 112 ? -11.603 19.343 1.825 1.00 77.31 112 LEU A O 1
ATOM 902 N N . TYR A 1 113 ? -11.715 17.142 1.338 1.00 76.69 113 TYR A N 1
ATOM 903 C CA . TYR A 1 113 ? -11.236 17.212 -0.040 1.00 76.69 113 TYR A CA 1
ATOM 904 C C . TYR A 1 113 ? -12.238 16.566 -1.000 1.00 76.69 113 TYR A C 1
ATOM 906 O O . TYR A 1 113 ? -12.889 15.574 -0.668 1.00 76.69 113 TYR A O 1
ATOM 914 N N . ASN A 1 114 ? -12.340 17.089 -2.224 1.00 73.25 114 ASN A N 1
ATOM 915 C CA . ASN A 1 114 ? -13.067 16.420 -3.307 1.00 73.25 114 ASN A CA 1
ATOM 916 C C . ASN A 1 114 ? -12.109 15.517 -4.108 1.00 73.25 114 ASN A C 1
ATOM 918 O O . ASN A 1 114 ? -10.943 15.861 -4.289 1.00 73.25 114 ASN A O 1
ATOM 922 N N . VAL A 1 115 ? -12.598 14.406 -4.671 1.00 69.56 115 VAL A N 1
ATOM 923 C CA . VAL A 1 115 ? -11.823 13.547 -5.597 1.00 69.56 115 VAL A CA 1
ATOM 924 C C . VAL A 1 115 ? -11.197 14.366 -6.739 1.00 69.56 115 VAL A C 1
ATOM 926 O O . VAL A 1 115 ? -10.052 14.137 -7.114 1.00 69.56 115 VAL A O 1
ATOM 929 N N . SER A 1 116 ? -11.915 15.375 -7.241 1.00 68.12 116 SER A N 1
ATOM 930 C CA . SER A 1 116 ? -11.461 16.287 -8.305 1.00 68.12 116 SER A CA 1
ATOM 931 C C . SER A 1 116 ? -10.356 17.259 -7.870 1.00 68.12 116 SER A C 1
ATOM 933 O O . SER A 1 116 ? -9.708 17.872 -8.715 1.00 68.12 116 SER A O 1
ATOM 935 N N . GLU A 1 117 ? -10.168 17.451 -6.564 1.00 71.50 117 GLU A N 1
ATOM 936 C CA . GLU A 1 117 ? -9.049 18.207 -5.996 1.00 71.50 117 GLU A CA 1
ATOM 937 C C . GLU A 1 117 ? -7.839 17.289 -5.832 1.00 71.50 117 GLU A C 1
ATOM 939 O O . GLU A 1 117 ? -6.767 17.621 -6.324 1.00 71.50 117 GLU A O 1
ATOM 944 N N . VAL A 1 118 ? -8.033 16.089 -5.267 1.00 72.88 118 VAL A N 1
ATOM 945 C CA . VAL A 1 118 ? -6.970 15.075 -5.144 1.00 72.88 118 VAL A CA 1
ATOM 946 C C . VAL A 1 118 ? -6.380 14.706 -6.509 1.00 72.88 118 VAL A C 1
ATOM 948 O O . VAL A 1 118 ? -5.170 14.580 -6.631 1.00 72.88 118 VAL A O 1
ATOM 951 N N . ALA A 1 119 ? -7.197 14.642 -7.563 1.00 72.62 119 ALA A N 1
ATOM 952 C CA . ALA A 1 119 ? -6.742 14.393 -8.933 1.00 72.62 119 ALA A CA 1
ATOM 953 C C . ALA A 1 119 ? -5.805 15.474 -9.523 1.00 72.62 119 ALA A C 1
ATOM 955 O O . ALA A 1 119 ? -5.209 15.234 -10.567 1.00 72.62 119 ALA A O 1
ATOM 956 N N . LYS A 1 120 ? -5.663 16.648 -8.886 1.00 76.44 120 LYS A N 1
ATOM 957 C CA . LYS A 1 120 ? -4.675 17.688 -9.254 1.00 76.44 120 LYS A CA 1
ATOM 958 C C . LYS A 1 120 ? -3.317 17.493 -8.571 1.00 76.44 120 LYS A C 1
ATOM 960 O O . LYS A 1 120 ? -2.386 18.246 -8.834 1.00 76.44 120 LYS A O 1
ATOM 965 N N . HIS A 1 121 ? -3.245 16.530 -7.661 1.00 77.44 121 HIS A N 1
ATOM 966 C CA . HIS A 1 121 ? -2.086 16.178 -6.857 1.00 77.44 121 HIS A CA 1
ATOM 967 C C . HIS A 1 121 ? -1.580 14.800 -7.306 1.00 77.44 121 HIS A C 1
ATOM 969 O O . HIS A 1 121 ? -1.578 13.822 -6.557 1.00 77.44 121 HIS A O 1
ATOM 975 N N . ASP A 1 122 ? -1.221 14.713 -8.587 1.00 70.75 122 ASP A N 1
ATOM 976 C CA . ASP A 1 122 ? -0.795 13.488 -9.270 1.00 70.75 122 ASP A CA 1
ATOM 977 C C . ASP A 1 122 ? 0.737 13.336 -9.356 1.00 70.75 122 ASP A C 1
ATOM 979 O O . ASP A 1 122 ? 1.237 12.397 -9.977 1.00 70.75 122 ASP A O 1
ATOM 983 N N . GLY A 1 123 ? 1.496 14.230 -8.713 1.00 65.50 123 GLY A N 1
ATOM 984 C CA . GLY A 1 123 ? 2.960 14.216 -8.736 1.00 65.50 123 GLY A CA 1
ATOM 985 C C . GLY A 1 123 ? 3.570 14.697 -10.059 1.00 65.50 123 GLY A C 1
ATOM 986 O O . GLY A 1 123 ? 4.791 14.659 -10.221 1.00 65.50 123 GLY A O 1
ATOM 987 N N . ILE A 1 124 ? 2.752 15.135 -11.022 1.00 63.41 124 ILE A N 1
ATOM 988 C CA . ILE A 1 124 ? 3.205 15.686 -12.302 1.00 63.41 124 ILE A CA 1
ATOM 989 C C . ILE A 1 124 ? 3.426 17.202 -12.126 1.00 63.41 124 ILE A C 1
ATOM 991 O O . ILE A 1 124 ? 2.727 17.854 -11.352 1.00 63.41 124 ILE A O 1
ATOM 995 N N . GLN A 1 125 ? 4.414 17.781 -12.824 1.00 51.94 125 GLN A N 1
ATOM 996 C CA . GLN A 1 125 ? 4.783 19.213 -12.735 1.00 51.94 125 GLN A CA 1
ATOM 997 C C . GLN A 1 125 ? 5.161 19.696 -11.313 1.00 51.94 125 GLN A C 1
ATOM 999 O O . GLN A 1 125 ? 4.778 20.793 -10.913 1.00 51.94 125 GLN A O 1
ATOM 1004 N N . ASP A 1 126 ? 5.899 18.884 -10.546 1.00 54.72 126 ASP A N 1
ATOM 1005 C CA . ASP A 1 126 ? 6.290 19.162 -9.148 1.00 54.72 126 ASP A CA 1
ATOM 1006 C C . ASP A 1 126 ? 5.095 19.454 -8.208 1.00 54.72 126 ASP A C 1
ATOM 1008 O O . ASP A 1 126 ? 5.247 20.033 -7.128 1.00 54.72 126 ASP A O 1
ATOM 1012 N N . THR A 1 127 ? 3.885 19.021 -8.587 1.00 69.69 127 THR A N 1
ATOM 1013 C CA . THR A 1 127 ? 2.753 18.970 -7.660 1.00 69.69 127 THR A CA 1
AT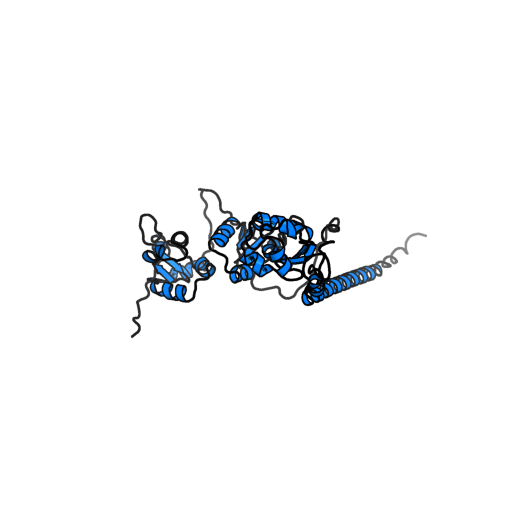OM 1014 C C . THR A 1 127 ? 3.003 17.912 -6.590 1.00 69.69 127 THR A C 1
ATOM 1016 O O . THR A 1 127 ? 3.728 16.938 -6.792 1.00 69.69 127 THR A O 1
ATOM 1019 N N . ARG A 1 128 ? 2.385 18.090 -5.420 1.00 75.25 128 ARG A N 1
ATOM 1020 C CA . ARG A 1 128 ? 2.391 17.050 -4.386 1.00 75.25 128 ARG A CA 1
ATOM 1021 C C . ARG A 1 128 ? 1.668 15.803 -4.882 1.00 75.25 128 ARG A C 1
ATOM 1023 O O . ARG A 1 128 ? 0.655 15.921 -5.563 1.00 75.25 128 ARG A O 1
ATOM 1030 N N . THR A 1 129 ? 2.162 14.632 -4.505 1.00 80.94 129 THR A N 1
ATOM 1031 C CA . THR A 1 129 ? 1.562 13.335 -4.819 1.00 80.94 129 THR A CA 1
ATOM 1032 C C . THR A 1 129 ? 0.591 12.958 -3.711 1.00 80.94 129 THR A C 1
ATOM 1034 O O . THR A 1 129 ? 1.010 12.621 -2.602 1.00 80.94 129 THR A O 1
ATOM 1037 N N . TRP A 1 130 ? -0.706 12.984 -3.998 1.00 87.00 130 TRP A N 1
ATOM 1038 C CA . TRP A 1 130 ? -1.743 12.549 -3.066 1.00 87.00 130 TRP A CA 1
ATOM 1039 C C . TRP A 1 130 ? -2.397 11.253 -3.535 1.00 87.00 130 TRP A C 1
ATOM 1041 O O . TRP A 1 130 ? -2.574 11.025 -4.731 1.00 87.00 130 TRP A O 1
ATOM 1051 N N . ILE A 1 131 ? -2.793 10.409 -2.584 1.00 83.19 131 ILE A N 1
ATOM 1052 C CA . ILE A 1 131 ? -3.547 9.177 -2.849 1.00 83.19 131 ILE A CA 1
ATOM 1053 C C . ILE A 1 131 ? -4.757 9.080 -1.923 1.00 83.19 131 ILE A C 1
ATOM 1055 O O . ILE A 1 131 ? -4.740 9.577 -0.794 1.00 83.19 131 ILE A O 1
ATOM 1059 N N . ILE A 1 132 ? -5.810 8.415 -2.393 1.00 81.81 132 ILE A N 1
ATOM 1060 C CA . ILE A 1 132 ? -7.004 8.127 -1.596 1.00 81.81 132 ILE A CA 1
ATOM 1061 C C . ILE A 1 132 ? -6.937 6.665 -1.159 1.00 81.81 132 ILE A C 1
ATOM 1063 O O . ILE A 1 132 ? -6.846 5.769 -1.997 1.00 81.81 132 ILE A O 1
ATOM 1067 N N . ILE A 1 133 ? -7.014 6.412 0.146 1.00 81.88 133 ILE A N 1
ATOM 1068 C CA . ILE A 1 133 ? -7.205 5.067 0.702 1.00 81.88 133 ILE A CA 1
ATOM 1069 C C . ILE A 1 133 ? -8.385 5.149 1.673 1.00 81.88 133 ILE A C 1
ATOM 1071 O O . ILE A 1 133 ? -8.361 5.898 2.645 1.00 81.88 133 ILE A O 1
ATOM 1075 N N . LYS A 1 134 ? -9.450 4.391 1.399 1.00 79.75 134 LYS A N 1
ATOM 1076 C CA . LYS A 1 134 ? -10.638 4.243 2.263 1.00 79.75 134 LYS A CA 1
ATOM 1077 C C . LYS A 1 134 ? -11.276 5.579 2.649 1.00 79.75 134 LYS A C 1
ATOM 1079 O O . LYS A 1 134 ? -11.534 5.848 3.820 1.00 79.75 134 LYS A O 1
ATOM 1084 N N . ASN A 1 135 ? -11.514 6.419 1.639 1.00 78.38 135 ASN A N 1
ATOM 1085 C CA . ASN A 1 135 ? -12.020 7.793 1.764 1.00 78.38 135 ASN A CA 1
ATOM 1086 C C . ASN A 1 135 ? -11.118 8.765 2.555 1.00 78.38 135 ASN A C 1
ATOM 1088 O O . ASN A 1 135 ? -11.478 9.931 2.676 1.00 78.38 135 ASN A O 1
ATOM 1092 N N . CYS A 1 136 ? -9.948 8.355 3.046 1.00 82.38 136 CYS A N 1
ATOM 1093 C CA . CYS A 1 136 ? -8.945 9.268 3.592 1.00 82.38 136 CYS A CA 1
ATOM 1094 C C . CYS A 1 136 ? -7.982 9.714 2.481 1.00 82.38 136 CYS A C 1
ATOM 1096 O O . CYS A 1 136 ? -7.659 8.927 1.589 1.00 82.38 136 CYS A O 1
ATOM 1098 N N . VAL A 1 137 ? -7.532 10.969 2.540 1.00 84.69 137 VAL A N 1
ATOM 1099 C CA . VAL A 1 137 ? -6.547 11.543 1.611 1.00 84.69 137 VAL A CA 1
ATOM 1100 C C . VAL A 1 137 ? -5.197 11.626 2.307 1.00 84.69 137 VAL A C 1
ATOM 1102 O O . VAL A 1 137 ? -5.100 12.123 3.434 1.00 84.69 137 VAL A O 1
ATOM 1105 N N . TYR A 1 138 ? -4.162 11.151 1.621 1.00 86.19 138 TYR A N 1
ATOM 1106 C CA . TYR A 1 138 ? -2.801 11.064 2.131 1.00 86.19 138 TYR A CA 1
ATOM 1107 C C . TYR A 1 138 ? -1.844 11.808 1.211 1.00 86.19 138 TYR A C 1
ATOM 1109 O O . TYR A 1 138 ? -1.871 11.581 0.002 1.00 86.19 138 TYR A O 1
ATOM 1117 N N . ASP A 1 139 ? -0.993 12.657 1.785 1.00 87.19 139 ASP A N 1
ATOM 1118 C CA . ASP A 1 139 ? 0.125 13.274 1.074 1.00 87.19 139 ASP A CA 1
ATOM 1119 C C . ASP A 1 139 ? 1.324 12.337 1.186 1.00 87.19 139 ASP A C 1
ATOM 1121 O O . ASP A 1 139 ? 1.904 12.167 2.257 1.00 87.19 139 ASP A O 1
ATOM 1125 N N . VAL A 1 140 ? 1.645 11.660 0.088 1.00 84.75 140 VAL A N 1
ATOM 1126 C CA . VAL A 1 140 ? 2.717 10.660 0.043 1.00 84.75 140 VAL A CA 1
ATOM 1127 C C . VAL A 1 140 ? 3.992 11.209 -0.587 1.00 84.75 140 VAL A C 1
ATOM 1129 O O . VAL A 1 140 ? 4.951 10.455 -0.691 1.00 84.75 140 VAL A O 1
ATOM 1132 N N . THR A 1 141 ? 4.028 12.495 -0.966 1.00 81.56 141 THR A N 1
ATOM 1133 C CA . THR A 1 141 ? 5.114 13.144 -1.731 1.00 81.56 141 THR A CA 1
ATOM 1134 C C . THR A 1 141 ? 6.512 12.830 -1.197 1.00 81.56 141 THR A C 1
ATOM 1136 O O . THR A 1 141 ? 7.378 12.409 -1.957 1.00 81.56 141 THR A O 1
ATOM 1139 N N . GLU A 1 142 ? 6.722 12.990 0.109 1.00 78.69 142 GLU A N 1
ATOM 1140 C CA . GLU A 1 142 ? 8.017 12.743 0.760 1.00 78.69 142 GLU A CA 1
ATOM 1141 C C . GLU A 1 142 ? 8.241 11.242 1.023 1.00 78.69 142 GLU A C 1
ATOM 1143 O O . GLU A 1 142 ? 9.348 10.730 0.878 1.00 78.69 142 GLU A O 1
ATOM 1148 N N . TYR A 1 143 ? 7.169 10.498 1.314 1.00 78.06 143 TYR A N 1
ATOM 1149 C CA . TYR A 1 143 ? 7.231 9.064 1.615 1.00 78.06 143 TYR A CA 1
ATOM 1150 C C . TYR A 1 143 ? 7.449 8.170 0.381 1.00 78.06 143 TYR A C 1
ATOM 1152 O O . TYR A 1 143 ? 7.798 6.998 0.523 1.00 78.06 143 TYR A O 1
ATOM 1160 N N . MET A 1 144 ? 7.278 8.689 -0.841 1.00 71.94 144 MET A N 1
ATOM 1161 C CA . MET A 1 144 ? 7.461 7.904 -2.071 1.00 71.94 144 MET A CA 1
ATOM 1162 C C . MET A 1 144 ? 8.840 7.238 -2.136 1.00 71.94 144 MET A C 1
ATOM 1164 O O . MET A 1 144 ? 8.955 6.105 -2.600 1.00 71.94 144 MET A O 1
ATOM 1168 N N . GLU A 1 145 ? 9.883 7.934 -1.680 1.00 70.50 145 GLU A N 1
ATOM 1169 C CA . GLU A 1 145 ? 11.261 7.436 -1.734 1.00 70.50 145 GLU A CA 1
ATOM 1170 C C . GLU A 1 145 ? 11.599 6.473 -0.588 1.00 70.50 145 GLU A C 1
ATOM 1172 O O . GLU A 1 145 ? 12.431 5.582 -0.768 1.00 70.50 145 GLU A O 1
ATOM 1177 N N . GLU A 1 146 ? 10.918 6.608 0.553 1.00 67.62 146 GLU A N 1
ATOM 1178 C CA . GLU A 1 146 ? 11.032 5.720 1.719 1.00 67.62 146 GLU A CA 1
ATOM 1179 C C . GLU A 1 146 ? 10.191 4.437 1.582 1.00 67.62 146 GLU A C 1
ATOM 1181 O O . GLU A 1 146 ? 10.362 3.484 2.346 1.00 67.62 146 GLU A O 1
ATOM 1186 N N . HIS A 1 147 ? 9.269 4.389 0.616 1.00 72.12 147 HIS A N 1
ATOM 1187 C CA . HIS A 1 147 ? 8.356 3.268 0.447 1.00 72.12 147 HIS A CA 1
ATOM 1188 C C . HIS A 1 147 ? 9.094 1.973 0.032 1.00 72.12 147 HIS A C 1
ATOM 1190 O O . HIS A 1 147 ? 9.710 1.928 -1.041 1.00 72.12 147 HIS A O 1
ATOM 1196 N N . PRO A 1 148 ? 8.987 0.865 0.799 1.00 60.41 148 PRO A N 1
ATOM 1197 C CA . PRO A 1 148 ? 9.709 -0.381 0.505 1.00 60.41 148 PRO A CA 1
ATOM 1198 C C . PRO A 1 148 ? 9.314 -1.020 -0.839 1.00 60.41 148 PRO A C 1
ATOM 1200 O O . PRO A 1 148 ? 10.122 -1.715 -1.460 1.00 60.41 148 PRO A O 1
ATOM 1203 N N . GLY A 1 149 ? 8.102 -0.742 -1.333 1.00 58.78 149 GLY A N 1
ATOM 1204 C CA . GLY A 1 149 ? 7.629 -1.160 -2.657 1.00 58.78 149 GLY A CA 1
ATOM 1205 C C . GLY A 1 149 ? 8.189 -0.354 -3.839 1.00 58.78 149 GLY A C 1
ATOM 1206 O O . GLY A 1 149 ? 7.838 -0.671 -4.969 1.00 58.78 149 GLY A O 1
ATOM 1207 N N . SER A 1 150 ? 9.083 0.614 -3.595 1.00 60.19 150 SER A N 1
ATOM 1208 C CA . SER A 1 150 ? 9.513 1.709 -4.489 1.00 60.19 150 SER A CA 1
ATOM 1209 C C . SER A 1 150 ? 8.481 2.831 -4.677 1.00 60.19 150 SER A C 1
ATOM 1211 O O . SER A 1 150 ? 7.296 2.679 -4.373 1.00 60.19 150 SER A O 1
ATOM 1213 N N . ALA A 1 151 ? 8.948 3.981 -5.176 1.00 69.00 151 ALA A N 1
ATOM 1214 C CA . ALA A 1 151 ? 8.118 5.148 -5.474 1.00 69.00 151 ALA A CA 1
ATOM 1215 C C . ALA A 1 151 ? 7.128 4.900 -6.624 1.00 69.00 151 ALA A C 1
ATOM 1217 O O . ALA A 1 151 ? 6.034 5.464 -6.644 1.00 69.00 151 ALA A O 1
ATOM 1218 N N . ASP A 1 152 ? 7.504 4.064 -7.593 1.00 65.19 152 ASP A N 1
ATOM 1219 C CA . ASP A 1 152 ? 6.778 3.941 -8.860 1.00 65.19 152 ASP A CA 1
ATOM 1220 C C . ASP A 1 152 ? 5.434 3.213 -8.699 1.00 65.19 152 ASP A C 1
ATOM 1222 O O . ASP A 1 152 ? 4.457 3.588 -9.347 1.00 65.19 152 ASP A O 1
ATOM 1226 N N . VAL A 1 153 ? 5.327 2.276 -7.746 1.00 72.06 153 VAL A N 1
ATOM 1227 C CA . VAL A 1 153 ? 4.034 1.651 -7.400 1.00 72.06 153 VAL A CA 1
ATOM 1228 C C . VAL A 1 153 ? 3.076 2.624 -6.705 1.00 72.06 153 VAL A C 1
ATOM 1230 O O . VAL A 1 153 ? 1.868 2.429 -6.765 1.00 72.06 153 VAL A O 1
ATOM 1233 N N . ILE A 1 154 ? 3.583 3.695 -6.080 1.00 75.06 154 ILE A N 1
ATOM 1234 C CA . ILE A 1 154 ? 2.747 4.784 -5.551 1.00 75.06 154 ILE A CA 1
ATOM 1235 C C . ILE A 1 154 ? 2.367 5.756 -6.682 1.00 75.06 154 ILE A C 1
ATOM 1237 O O . ILE A 1 154 ? 1.215 6.185 -6.743 1.00 75.06 154 ILE A O 1
ATOM 1241 N N . ARG A 1 155 ? 3.285 6.055 -7.620 1.00 78.38 155 ARG A N 1
ATOM 1242 C CA . ARG A 1 155 ? 3.020 6.929 -8.787 1.00 78.38 155 ARG A CA 1
ATOM 1243 C C . ARG A 1 155 ? 1.842 6.461 -9.635 1.00 78.38 155 ARG A C 1
ATOM 1245 O O . ARG A 1 155 ? 1.079 7.296 -10.110 1.00 78.38 155 ARG A O 1
ATOM 1252 N N . GLU A 1 156 ? 1.647 5.152 -9.805 1.00 76.56 156 GLU A N 1
ATOM 1253 C CA . GLU A 1 156 ? 0.499 4.627 -10.560 1.00 76.56 156 GLU A CA 1
ATOM 1254 C C . GLU A 1 156 ? -0.850 5.123 -9.998 1.00 76.56 156 GLU A C 1
ATOM 1256 O O . GLU A 1 156 ? -1.786 5.397 -10.759 1.00 76.56 156 GLU A O 1
ATOM 1261 N N . TRP A 1 157 ? -0.927 5.314 -8.679 1.00 82.00 157 TRP A N 1
ATOM 1262 C CA . TRP A 1 157 ? -2.128 5.718 -7.946 1.00 82.00 157 TRP A CA 1
ATOM 1263 C C . TRP A 1 157 ? -2.159 7.196 -7.556 1.00 82.00 157 TRP A C 1
ATOM 1265 O O . TRP A 1 157 ? -3.112 7.630 -6.908 1.00 82.00 157 TRP A O 1
ATOM 1275 N N . ALA A 1 158 ? -1.169 7.980 -7.981 1.00 82.62 158 ALA A N 1
ATOM 1276 C CA . ALA A 1 158 ? -1.142 9.416 -7.763 1.00 82.62 158 ALA A CA 1
ATOM 1277 C C . ALA A 1 158 ? -2.409 10.088 -8.326 1.00 82.62 158 ALA A C 1
ATOM 1279 O O . ALA A 1 158 ? -2.848 9.795 -9.444 1.00 82.62 158 ALA A O 1
ATOM 1280 N N . GLY A 1 159 ? -3.035 10.934 -7.507 1.00 78.94 159 GLY A N 1
ATOM 1281 C CA . GLY A 1 159 ? -4.321 11.573 -7.776 1.00 78.94 159 GLY A CA 1
ATOM 1282 C C . GLY A 1 159 ? -5.544 10.639 -7.776 1.00 78.94 159 GLY A C 1
ATOM 1283 O O . GLY A 1 159 ? -6.618 11.055 -8.213 1.00 78.94 159 GLY A O 1
ATOM 1284 N N . LYS A 1 160 ? -5.421 9.373 -7.340 1.00 82.25 160 LYS A N 1
ATOM 1285 C CA . LYS A 1 160 ? -6.454 8.325 -7.502 1.00 82.25 160 LYS A CA 1
ATOM 1286 C C . LYS A 1 160 ? -6.761 7.567 -6.205 1.00 82.25 160 LYS A C 1
ATOM 1288 O O . LYS A 1 160 ? -6.084 7.694 -5.187 1.00 82.25 160 LYS A O 1
ATOM 1293 N N . ASP A 1 161 ? -7.804 6.738 -6.271 1.00 83.19 161 ASP A N 1
ATOM 1294 C CA . ASP A 1 161 ? -8.172 5.779 -5.226 1.00 83.19 161 ASP A CA 1
ATOM 1295 C C . ASP A 1 161 ? -7.335 4.497 -5.312 1.00 83.19 161 ASP A C 1
ATOM 1297 O O . ASP A 1 161 ? -7.587 3.617 -6.136 1.00 83.19 161 ASP A O 1
ATOM 1301 N N . ALA A 1 162 ? -6.344 4.416 -4.424 1.00 83.62 162 ALA A N 1
ATOM 1302 C CA . ALA A 1 162 ? -5.418 3.306 -4.25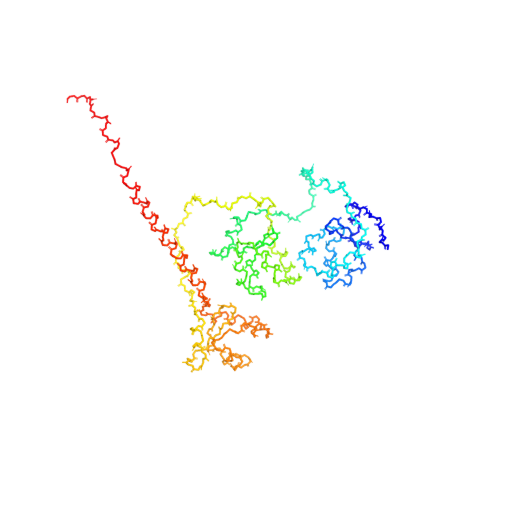6 1.00 83.62 162 ALA A CA 1
ATOM 1303 C C . ALA A 1 162 ? -5.974 2.174 -3.374 1.00 83.62 162 ALA A C 1
ATOM 1305 O O . ALA A 1 162 ? -5.297 1.161 -3.215 1.00 83.62 162 ALA A O 1
ATOM 1306 N N . THR A 1 163 ? -7.177 2.305 -2.791 1.00 80.69 163 THR A N 1
ATOM 1307 C CA . THR A 1 163 ? -7.702 1.391 -1.751 1.00 80.69 163 THR A CA 1
ATOM 1308 C C . THR A 1 163 ? -7.558 -0.081 -2.128 1.00 80.69 163 THR A C 1
ATOM 1310 O O . THR A 1 163 ? -7.067 -0.880 -1.336 1.00 80.69 163 THR A O 1
ATOM 1313 N N . LYS A 1 164 ? -7.939 -0.442 -3.361 1.00 73.19 164 LYS A N 1
ATOM 1314 C CA . LYS A 1 164 ? -7.866 -1.830 -3.840 1.00 73.19 164 LYS A CA 1
ATOM 1315 C C . LYS A 1 164 ? -6.431 -2.330 -3.983 1.00 73.19 164 LYS A C 1
ATOM 1317 O O . LYS A 1 164 ? -6.169 -3.476 -3.643 1.00 73.19 164 LYS A O 1
ATOM 1322 N N . ALA A 1 165 ? -5.514 -1.499 -4.477 1.00 71.88 165 ALA A N 1
ATOM 1323 C CA . ALA A 1 165 ? -4.104 -1.868 -4.576 1.00 71.88 165 ALA A CA 1
ATOM 1324 C C . ALA A 1 165 ? -3.487 -2.024 -3.179 1.00 71.88 165 ALA A C 1
ATOM 1326 O O . ALA A 1 165 ? -2.842 -3.031 -2.898 1.00 71.88 165 ALA A O 1
ATOM 1327 N N . PHE A 1 166 ? -3.771 -1.081 -2.277 1.00 80.19 166 PHE A N 1
ATOM 1328 C CA . PHE A 1 166 ? -3.284 -1.105 -0.901 1.00 80.19 166 PHE A CA 1
ATOM 1329 C C . PHE A 1 166 ? -3.756 -2.346 -0.125 1.00 80.19 166 PHE A C 1
ATOM 1331 O O . PHE A 1 166 ? -2.944 -3.002 0.531 1.00 80.19 166 PHE A O 1
ATOM 1338 N N . ASP A 1 167 ? -5.042 -2.698 -0.228 1.00 71.06 167 ASP A N 1
ATOM 1339 C CA . ASP A 1 167 ? -5.603 -3.873 0.447 1.00 71.06 167 ASP A CA 1
ATOM 1340 C C . ASP A 1 167 ? -5.117 -5.195 -0.176 1.00 71.06 167 ASP A C 1
ATOM 1342 O O . ASP A 1 167 ? -4.759 -6.113 0.560 1.00 71.06 167 ASP A O 1
ATOM 1346 N N . ASN A 1 168 ? -5.031 -5.292 -1.511 1.00 68.06 168 ASN A N 1
ATOM 1347 C CA . ASN A 1 168 ? -4.603 -6.518 -2.202 1.00 68.06 168 ASN A CA 1
ATOM 1348 C C . ASN A 1 168 ? -3.130 -6.890 -1.954 1.00 68.06 168 ASN A C 1
ATOM 1350 O O . ASN A 1 168 ? -2.779 -8.063 -2.060 1.00 68.06 168 ASN A O 1
ATOM 1354 N N . ILE A 1 169 ? -2.269 -5.911 -1.656 1.00 67.81 169 ILE A N 1
ATOM 1355 C CA . ILE A 1 169 ? -0.833 -6.127 -1.401 1.00 67.81 169 ILE A CA 1
ATOM 1356 C C . ILE A 1 169 ? -0.571 -6.660 0.022 1.00 67.81 169 ILE A C 1
ATOM 1358 O O . ILE A 1 169 ? 0.469 -7.266 0.262 1.00 67.81 169 ILE A O 1
ATOM 1362 N N . GLY A 1 170 ? -1.501 -6.480 0.969 1.00 61.91 170 GLY A N 1
ATOM 1363 C CA . GLY A 1 170 ? -1.338 -6.998 2.335 1.00 61.91 170 GLY A CA 1
ATOM 1364 C C . GLY A 1 170 ? -0.306 -6.235 3.178 1.00 61.91 170 GLY A C 1
ATOM 1365 O O . GLY A 1 170 ? 0.469 -6.843 3.911 1.00 61.91 170 GLY A O 1
ATOM 1366 N N . HIS A 1 171 ? -0.290 -4.902 3.081 1.00 71.00 171 HIS A N 1
ATOM 1367 C CA . HIS A 1 171 ? 0.633 -4.028 3.816 1.00 71.00 171 HIS A CA 1
ATOM 1368 C C . HIS A 1 171 ? 0.656 -4.288 5.339 1.00 71.00 171 HIS A C 1
ATOM 1370 O O . HIS A 1 171 ? -0.393 -4.450 5.973 1.00 71.00 171 HIS A O 1
ATOM 1376 N N . SER A 1 172 ? 1.859 -4.260 5.927 1.00 64.38 172 SER A N 1
ATOM 1377 C CA . SER A 1 172 ? 2.104 -4.522 7.352 1.00 64.38 172 SER A CA 1
ATOM 1378 C C . SER A 1 172 ? 1.480 -3.476 8.290 1.00 64.38 172 SER A C 1
ATOM 1380 O O . SER A 1 172 ? 1.067 -2.386 7.881 1.00 64.38 172 SER A O 1
ATOM 1382 N N . THR A 1 173 ? 1.439 -3.792 9.585 1.00 60.50 173 THR A N 1
ATOM 1383 C CA . THR A 1 173 ? 1.014 -2.866 10.650 1.00 60.50 173 THR A CA 1
ATOM 1384 C C . THR A 1 173 ? 1.852 -1.584 10.665 1.00 60.50 173 THR A C 1
ATOM 1386 O O . THR A 1 173 ? 1.295 -0.501 10.830 1.00 60.50 173 THR A O 1
ATOM 1389 N N . ASP A 1 174 ? 3.155 -1.667 10.389 1.00 55.75 174 ASP A N 1
ATOM 1390 C CA . ASP A 1 174 ? 4.038 -0.498 10.294 1.00 55.75 174 ASP A CA 1
ATOM 1391 C C . ASP A 1 174 ? 3.762 0.377 9.071 1.00 55.75 174 ASP A C 1
ATOM 1393 O O . ASP A 1 174 ? 3.729 1.602 9.194 1.00 55.75 174 ASP A O 1
ATOM 1397 N N . ALA A 1 175 ? 3.461 -0.217 7.914 1.00 65.00 175 ALA A N 1
ATOM 1398 C CA . ALA A 1 175 ? 3.021 0.548 6.749 1.00 65.00 175 ALA A CA 1
ATOM 1399 C C . ALA A 1 175 ? 1.709 1.307 7.039 1.00 65.00 175 ALA A C 1
ATOM 1401 O O . ALA A 1 175 ? 1.570 2.475 6.674 1.00 65.00 175 ALA A O 1
ATOM 1402 N N . LYS A 1 176 ? 0.775 0.695 7.784 1.00 73.94 176 LYS A N 1
ATOM 1403 C CA . LYS A 1 176 ? -0.464 1.353 8.252 1.00 73.94 176 LYS A CA 1
ATOM 1404 C C . LYS A 1 176 ? -0.181 2.455 9.290 1.00 73.94 176 LYS A C 1
ATOM 1406 O O . LYS A 1 176 ? -0.820 3.507 9.255 1.00 73.94 176 LYS A O 1
ATOM 1411 N N . ARG A 1 177 ? 0.822 2.266 10.157 1.00 71.31 177 ARG A N 1
ATOM 1412 C CA . ARG A 1 177 ? 1.309 3.264 11.131 1.00 71.31 177 ARG A CA 1
ATOM 1413 C C . ARG A 1 177 ? 1.891 4.503 10.442 1.00 71.31 177 ARG A C 1
ATOM 1415 O O . ARG A 1 177 ? 1.616 5.622 10.872 1.00 71.31 177 ARG A O 1
ATOM 1422 N N . ILE A 1 178 ? 2.669 4.316 9.373 1.00 73.38 178 ILE A N 1
ATOM 1423 C CA . ILE A 1 178 ? 3.218 5.418 8.570 1.00 73.38 178 ILE A CA 1
ATOM 1424 C C . ILE A 1 178 ? 2.098 6.112 7.792 1.00 73.38 178 ILE A C 1
ATOM 1426 O O . ILE A 1 178 ? 1.984 7.333 7.864 1.00 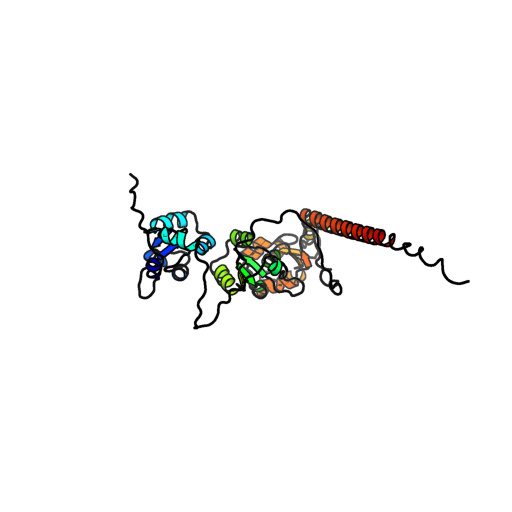73.38 178 ILE A O 1
ATOM 1430 N N . LEU A 1 179 ? 1.199 5.350 7.159 1.00 79.88 179 LEU A N 1
ATOM 1431 C CA . LEU A 1 179 ? 0.034 5.889 6.455 1.00 79.88 179 LEU A CA 1
ATOM 1432 C C . LEU A 1 179 ? -0.793 6.840 7.346 1.00 79.88 179 LEU A C 1
ATOM 1434 O O . LEU A 1 179 ? -1.181 7.916 6.899 1.00 79.88 179 LEU A O 1
ATOM 1438 N N . LYS A 1 180 ? -0.989 6.514 8.633 1.00 77.69 180 LYS A N 1
ATOM 1439 C CA . LYS A 1 180 ? -1.676 7.391 9.602 1.00 77.69 180 LYS A CA 1
ATOM 1440 C C . LYS A 1 180 ? -1.004 8.766 9.774 1.00 77.69 180 LYS A C 1
ATOM 1442 O O . LYS A 1 180 ? -1.717 9.745 9.969 1.00 77.69 180 LYS A O 1
ATOM 1447 N N . LYS A 1 181 ? 0.331 8.858 9.674 1.00 79.88 181 LYS A N 1
ATOM 1448 C CA . LYS A 1 181 ? 1.086 10.129 9.751 1.00 79.88 181 LYS A CA 1
ATOM 1449 C C . LYS A 1 181 ? 0.943 10.987 8.492 1.00 79.88 181 LYS A C 1
ATOM 1451 O O . LYS A 1 181 ? 0.995 12.205 8.585 1.00 79.88 181 LYS A O 1
ATOM 1456 N N . LEU A 1 182 ? 0.757 10.351 7.335 1.00 81.94 182 LEU A N 1
ATOM 1457 C CA . LEU A 1 182 ? 0.655 11.004 6.023 1.00 81.94 182 LEU A CA 1
ATOM 1458 C C . LEU A 1 182 ? -0.762 11.517 5.711 1.00 81.94 182 LEU A C 1
ATOM 1460 O O . LEU A 1 182 ? -1.001 12.085 4.646 1.00 81.94 182 LEU A O 1
ATOM 1464 N N . LYS A 1 183 ? -1.731 11.289 6.607 1.00 87.00 183 LYS A N 1
ATOM 1465 C CA . LYS A 1 183 ? -3.127 11.689 6.410 1.00 87.00 183 LYS A CA 1
ATOM 1466 C C . LYS A 1 183 ? -3.261 13.209 6.475 1.00 87.00 183 LYS A C 1
ATOM 1468 O O . LYS A 1 183 ? -3.040 13.807 7.523 1.00 87.00 183 LYS A O 1
ATOM 1473 N N . ILE A 1 184 ? -3.721 13.808 5.380 1.00 82.06 184 ILE A N 1
ATOM 1474 C CA . ILE A 1 184 ? -4.000 15.248 5.295 1.00 82.06 184 ILE A CA 1
ATOM 1475 C C . ILE A 1 184 ? -5.490 15.586 5.383 1.00 82.06 184 ILE A C 1
ATOM 1477 O O . ILE A 1 184 ? -5.831 16.749 5.594 1.00 82.06 184 ILE A O 1
ATOM 1481 N N . GLY A 1 185 ? -6.385 14.605 5.212 1.00 80.00 185 GLY A N 1
ATOM 1482 C CA . GLY A 1 185 ? -7.824 14.852 5.256 1.00 80.00 185 GLY A CA 1
ATOM 1483 C C . GLY A 1 185 ? -8.704 13.660 4.894 1.00 80.00 185 GLY A C 1
ATOM 1484 O O . GLY A 1 185 ? -8.259 12.510 4.877 1.00 80.00 185 GLY A O 1
ATOM 1485 N N . GLU A 1 186 ? -9.972 13.948 4.603 1.00 83.81 186 GLU A N 1
ATOM 1486 C CA . GLU A 1 186 ? -10.997 12.963 4.232 1.00 83.81 186 GLU A CA 1
ATOM 1487 C C . GLU A 1 186 ? -11.873 13.445 3.069 1.00 83.81 186 GLU A C 1
ATOM 1489 O O . GLU A 1 186 ? -11.997 14.640 2.807 1.00 83.81 186 GLU A O 1
ATOM 1494 N N . ILE A 1 187 ? -12.503 12.498 2.377 1.00 74.44 187 ILE A N 1
ATOM 1495 C CA . ILE A 1 187 ? -13.488 12.737 1.322 1.00 74.44 187 ILE A CA 1
ATOM 1496 C C . ILE A 1 187 ? -14.884 12.441 1.886 1.00 74.44 187 ILE A C 1
ATOM 1498 O O . ILE A 1 187 ? -15.094 11.330 2.393 1.00 74.44 187 ILE A O 1
ATOM 1502 N N . PRO A 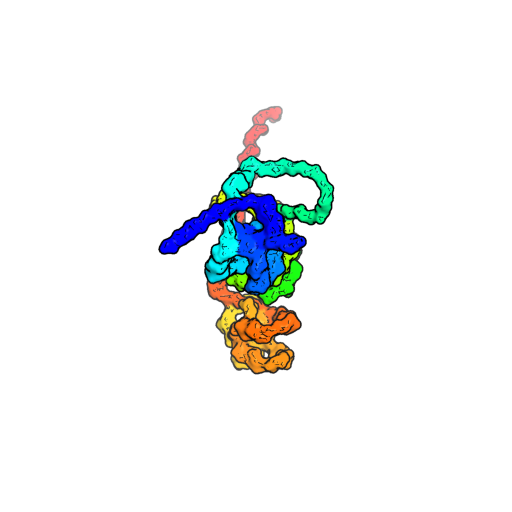1 188 ? -15.852 13.374 1.773 1.00 77.50 188 PRO A N 1
ATOM 1503 C CA . PRO A 1 188 ? -17.231 13.162 2.209 1.00 77.50 188 PRO A CA 1
ATOM 1504 C C . PRO A 1 188 ? -17.834 11.849 1.689 1.00 77.50 188 PRO A C 1
ATOM 1506 O O . PRO A 1 188 ? -17.558 11.405 0.575 1.00 77.50 188 PRO A O 1
ATOM 1509 N N . LYS A 1 189 ? -18.694 11.213 2.494 1.00 62.28 189 LYS A N 1
ATOM 1510 C CA . LYS A 1 189 ? -19.297 9.908 2.153 1.00 62.28 189 LYS A CA 1
ATOM 1511 C C . LYS A 1 189 ? -20.439 9.989 1.127 1.00 62.28 189 LYS A C 1
ATOM 1513 O O . LYS A 1 189 ? -20.945 8.949 0.707 1.00 62.28 189 LYS A O 1
ATOM 1518 N N . GLU A 1 190 ? -20.801 11.189 0.684 1.00 51.53 190 GLU A N 1
ATOM 1519 C CA . GLU A 1 190 ? -21.826 11.442 -0.331 1.00 51.53 190 GLU A CA 1
ATOM 1520 C C . GLU A 1 190 ? -21.204 11.766 -1.695 1.00 51.53 190 GLU A C 1
ATOM 1522 O O . GLU A 1 190 ? -21.164 12.919 -2.096 1.00 51.53 190 GLU A O 1
ATOM 1527 N N . ASP A 1 191 ? -20.731 10.745 -2.421 1.00 45.62 191 ASP A N 1
ATOM 1528 C CA . ASP A 1 191 ? -20.548 10.846 -3.884 1.00 45.62 191 ASP A CA 1
ATOM 1529 C C . ASP A 1 191 ? -20.484 9.468 -4.584 1.00 45.62 191 ASP A C 1
ATOM 1531 O O . ASP A 1 191 ? -19.628 9.156 -5.412 1.00 45.62 191 ASP A O 1
ATOM 1535 N N . LYS A 1 192 ? -21.434 8.582 -4.248 1.00 40.00 192 LYS A N 1
ATOM 1536 C CA . LYS A 1 192 ? -21.646 7.293 -4.943 1.00 40.00 192 LYS A CA 1
ATOM 1537 C C . LYS A 1 192 ? -23.008 7.212 -5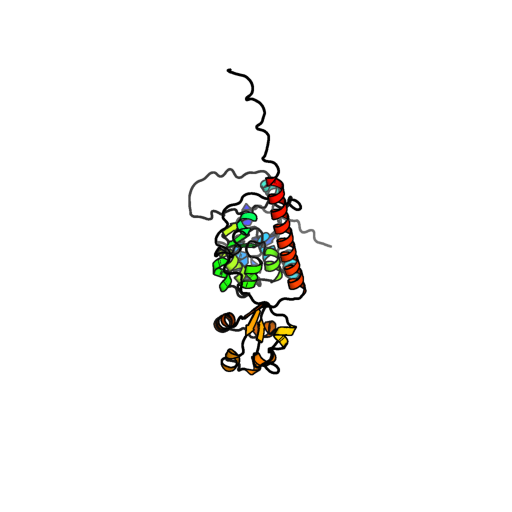.640 1.00 40.00 192 LYS A C 1
ATOM 1539 O O . LYS A 1 192 ? -23.729 6.234 -5.447 1.00 40.00 192 LYS A O 1
ATOM 1544 N N . LYS A 1 193 ? -23.346 8.217 -6.467 1.00 40.03 193 LYS A N 1
ATOM 1545 C CA . LYS A 1 193 ? -24.279 8.113 -7.621 1.00 40.03 193 LYS A CA 1
ATOM 1546 C C . LYS A 1 193 ? -24.423 9.444 -8.389 1.00 40.03 193 LYS A C 1
ATOM 1548 O O . LYS A 1 193 ? -25.290 10.239 -8.038 1.00 40.03 193 LYS A O 1
ATOM 1553 N N . LYS A 1 194 ? -23.644 9.610 -9.474 1.00 34.62 194 LYS A N 1
ATOM 1554 C CA . LYS A 1 194 ? -23.977 10.259 -10.779 1.00 34.62 194 LYS A CA 1
ATOM 1555 C C . LYS A 1 194 ? -22.723 10.837 -11.464 1.00 34.62 194 LYS A C 1
ATOM 1557 O O . LYS A 1 194 ? -22.417 12.007 -11.287 1.00 34.62 194 LYS A O 1
ATOM 1562 N N . ASN A 1 195 ? -22.039 10.017 -12.267 1.00 29.91 195 ASN A N 1
ATOM 1563 C CA . ASN A 1 195 ? -21.461 10.396 -13.573 1.00 29.91 195 ASN A CA 1
ATOM 1564 C C . ASN A 1 195 ? -20.664 9.223 -14.174 1.00 29.91 195 ASN A C 1
ATOM 1566 O O . ASN A 1 195 ? -19.446 9.266 -14.330 1.00 29.91 195 ASN A O 1
ATOM 1570 N N . SER A 1 196 ? -21.380 8.173 -14.582 1.00 33.78 196 SER A N 1
ATOM 1571 C CA . SER A 1 196 ? -21.152 7.709 -15.949 1.00 33.78 196 SER A CA 1
ATOM 1572 C C . SER A 1 196 ? -21.874 8.702 -16.870 1.00 33.78 196 SER A C 1
ATOM 1574 O O . SER A 1 196 ? -22.923 9.228 -16.499 1.00 33.78 196 SER A O 1
ATOM 1576 N N . ASP A 1 197 ? -21.317 8.959 -18.050 1.00 36.62 197 ASP A N 1
ATOM 1577 C CA . ASP A 1 197 ? -22.008 9.642 -19.153 1.00 36.62 197 ASP A CA 1
ATOM 1578 C C . ASP A 1 197 ? -22.364 11.131 -18.956 1.00 36.62 197 ASP A C 1
ATOM 1580 O O . ASP A 1 197 ? -23.535 11.516 -18.984 1.00 36.62 197 ASP A O 1
ATOM 1584 N N . LYS A 1 198 ? -21.336 11.999 -18.927 1.00 30.11 198 LYS A N 1
ATOM 1585 C CA . LYS A 1 198 ? -21.286 13.186 -19.817 1.00 30.11 198 LYS A CA 1
ATOM 1586 C C . LYS A 1 198 ? -19.919 13.876 -19.846 1.00 30.11 198 LYS A C 1
ATOM 1588 O O . LYS A 1 198 ? -19.475 14.474 -18.874 1.00 30.11 198 LYS A O 1
ATOM 1593 N N . ILE A 1 199 ? -19.301 13.859 -21.025 1.00 32.62 199 ILE A N 1
ATOM 1594 C CA . ILE A 1 199 ? -18.225 14.777 -21.415 1.00 32.62 199 ILE A CA 1
ATOM 1595 C C . ILE A 1 199 ? -18.881 16.053 -21.950 1.00 32.62 199 ILE A C 1
ATOM 1597 O O . ILE A 1 199 ? -19.671 15.933 -22.880 1.00 32.62 199 ILE A O 1
ATOM 1601 N N . THR A 1 200 ? -18.513 17.235 -21.438 1.00 26.89 200 THR A N 1
ATOM 1602 C CA . THR A 1 200 ? -18.182 18.452 -22.228 1.00 26.89 200 THR A CA 1
ATOM 1603 C C . THR A 1 200 ? -17.590 19.552 -21.312 1.00 26.89 200 THR A C 1
ATOM 1605 O O . THR A 1 200 ? -17.763 19.448 -20.100 1.00 26.89 200 THR A O 1
ATOM 1608 N N . PRO A 1 201 ? -16.818 20.529 -21.844 1.00 47.62 201 PRO A N 1
ATOM 1609 C CA . PRO A 1 201 ? -15.725 21.186 -21.106 1.00 47.62 201 PRO A CA 1
ATOM 1610 C C . PRO A 1 201 ? -15.990 22.678 -20.783 1.00 47.62 201 PRO A C 1
ATOM 1612 O O . PRO A 1 201 ? -17.144 23.095 -20.781 1.00 47.62 201 PRO A O 1
ATOM 1615 N N . ILE A 1 202 ? -14.892 23.454 -20.629 1.00 27.44 202 ILE A N 1
ATOM 1616 C CA . ILE A 1 202 ? -14.717 24.914 -20.388 1.00 27.44 202 ILE A CA 1
ATOM 1617 C C . ILE A 1 202 ? -14.260 25.150 -18.924 1.00 27.44 202 ILE A C 1
ATOM 1619 O O . ILE A 1 202 ? -14.867 24.610 -18.011 1.00 27.44 202 ILE A O 1
ATOM 1623 N N . HIS A 1 203 ? -13.167 25.864 -18.611 1.00 29.73 203 HIS A N 1
ATOM 1624 C CA . HIS A 1 203 ? -12.520 26.996 -19.304 1.00 29.73 203 HIS A CA 1
ATOM 1625 C C . HIS A 1 203 ? -11.017 26.788 -19.613 1.00 29.73 203 HIS A C 1
ATOM 1627 O O . HIS A 1 203 ? -10.380 25.875 -19.093 1.00 29.73 203 HIS A O 1
ATOM 1633 N N . GLN A 1 204 ? -10.476 27.626 -20.503 1.00 37.09 204 GLN A N 1
ATOM 1634 C CA . GLN A 1 204 ? -9.060 27.667 -20.910 1.00 37.09 204 GLN A CA 1
ATOM 1635 C C . GLN A 1 204 ? -8.265 28.689 -20.069 1.00 37.09 204 GLN A C 1
ATOM 1637 O O . GLN A 1 204 ? -8.869 29.397 -19.274 1.00 37.09 204 GLN A O 1
ATOM 1642 N N . GLU A 1 205 ? -6.951 28.776 -20.342 1.00 26.41 205 GLU A N 1
ATOM 1643 C CA . GLU A 1 205 ? -5.887 29.610 -19.727 1.00 26.41 205 GLU A CA 1
ATOM 1644 C C . GLU A 1 205 ? -5.045 28.849 -18.674 1.00 26.41 205 GLU A C 1
ATOM 1646 O O . GLU A 1 205 ? -5.584 28.310 -17.717 1.00 26.41 205 GLU A O 1
ATOM 1651 N N . ASN A 1 206 ? -3.718 28.686 -18.798 1.00 28.81 206 ASN A N 1
ATOM 1652 C CA . ASN A 1 206 ? -2.764 29.177 -19.806 1.00 28.81 206 ASN A CA 1
ATOM 1653 C C . ASN A 1 206 ? -1.899 28.043 -20.383 1.00 28.81 206 ASN A C 1
ATOM 1655 O O . ASN A 1 206 ? -1.353 27.219 -19.652 1.00 28.81 206 ASN A O 1
ATOM 1659 N N . LYS A 1 207 ? -1.754 28.015 -21.715 1.00 40.69 207 LYS A N 1
ATOM 1660 C CA . LYS A 1 207 ? -0.829 27.125 -22.429 1.00 40.69 207 LYS A CA 1
ATOM 1661 C C . LYS A 1 207 ? 0.408 27.915 -22.836 1.00 40.69 207 LYS A C 1
ATOM 1663 O O . LYS A 1 207 ? 0.343 28.589 -23.849 1.00 40.69 207 LYS A O 1
ATOM 1668 N N . GLU A 1 208 ? 1.511 27.769 -22.108 1.00 28.97 208 GLU A N 1
ATOM 1669 C CA . GLU A 1 208 ? 2.875 28.050 -22.591 1.00 28.97 208 GLU A CA 1
ATOM 1670 C C . GLU A 1 208 ? 3.884 27.632 -21.504 1.00 28.97 208 GLU A C 1
ATOM 1672 O O . GLU A 1 208 ? 4.181 28.417 -20.613 1.00 28.97 208 GLU A O 1
ATOM 1677 N N . ASN A 1 209 ? 4.318 26.355 -21.532 1.00 32.66 209 ASN A N 1
ATOM 1678 C CA . ASN A 1 209 ? 5.619 25.831 -21.032 1.00 32.66 209 ASN A CA 1
ATOM 1679 C C . ASN A 1 209 ? 5.696 24.286 -20.896 1.00 32.66 209 ASN A C 1
ATOM 1681 O O . ASN A 1 209 ? 6.774 23.744 -20.656 1.00 32.66 209 ASN A O 1
ATOM 1685 N N . ILE A 1 210 ? 4.608 23.534 -21.113 1.00 38.31 210 ILE A N 1
ATOM 1686 C CA . ILE A 1 210 ? 4.638 22.054 -21.099 1.00 38.31 210 ILE A CA 1
ATOM 1687 C C . ILE A 1 210 ? 5.109 21.514 -22.464 1.00 38.31 210 ILE A C 1
ATOM 1689 O O . ILE A 1 210 ? 4.284 21.098 -23.272 1.00 38.31 210 ILE A O 1
ATOM 1693 N N . ASN A 1 211 ? 6.417 21.548 -22.756 1.00 33.28 211 ASN A N 1
ATOM 1694 C CA . ASN A 1 211 ? 6.936 20.984 -24.020 1.00 33.28 211 ASN A CA 1
ATOM 1695 C C . ASN A 1 211 ? 8.299 20.258 -23.969 1.00 33.28 211 ASN A C 1
ATOM 1697 O O . ASN A 1 211 ? 8.668 19.669 -24.977 1.00 33.28 211 ASN A O 1
ATOM 1701 N N . ASN A 1 212 ? 9.045 20.249 -22.849 1.00 35.81 212 ASN A N 1
ATOM 1702 C CA . ASN A 1 212 ? 10.470 19.838 -22.860 1.00 35.81 212 ASN A CA 1
ATOM 1703 C C . ASN A 1 212 ? 10.931 18.794 -21.806 1.00 35.81 212 ASN A C 1
ATOM 1705 O O . ASN A 1 212 ? 12.137 18.664 -21.602 1.00 35.81 212 ASN A O 1
ATOM 1709 N N . LYS A 1 213 ? 10.047 18.024 -21.140 1.00 35.94 213 LYS A N 1
ATOM 1710 C CA . LYS A 1 213 ? 10.487 16.967 -20.182 1.00 35.94 213 LYS A CA 1
ATOM 1711 C C . LYS A 1 213 ? 9.887 15.557 -20.322 1.00 35.94 213 LYS A C 1
ATOM 1713 O O . LYS A 1 213 ? 10.484 14.628 -19.794 1.00 35.94 213 LYS A O 1
ATOM 1718 N N . GLU A 1 214 ? 8.811 15.342 -21.080 1.00 38.66 214 GLU A N 1
ATOM 1719 C CA . GLU A 1 214 ? 8.237 13.988 -21.291 1.00 38.66 214 GLU A CA 1
ATOM 1720 C C . GLU A 1 214 ? 8.843 13.227 -22.495 1.00 38.66 214 GLU A C 1
ATOM 1722 O O . GLU A 1 214 ? 8.391 12.145 -22.859 1.00 38.66 214 GLU A O 1
ATOM 1727 N N . ALA A 1 215 ? 9.870 13.782 -23.146 1.00 38.16 215 ALA A N 1
ATOM 1728 C CA . ALA A 1 215 ? 10.272 13.389 -24.500 1.00 38.16 215 ALA A CA 1
ATOM 1729 C C . ALA A 1 215 ? 11.342 12.276 -24.616 1.00 38.16 215 ALA A C 1
ATOM 1731 O O . ALA A 1 215 ? 11.814 12.036 -25.726 1.00 38.16 215 ALA A O 1
ATOM 1732 N N . ASN A 1 216 ? 11.779 11.618 -23.528 1.00 49.34 216 ASN A N 1
ATOM 1733 C CA . ASN A 1 216 ? 12.903 10.660 -23.611 1.00 49.34 216 ASN A CA 1
ATOM 1734 C C . ASN A 1 216 ? 12.855 9.446 -22.655 1.00 49.34 216 ASN A C 1
ATOM 1736 O O . ASN A 1 216 ? 13.899 8.878 -22.334 1.00 49.34 216 ASN A O 1
ATOM 1740 N N . THR A 1 217 ? 11.671 8.994 -22.225 1.00 60.69 217 THR A N 1
ATOM 1741 C CA . THR A 1 217 ? 11.546 7.629 -21.676 1.00 60.69 217 THR A CA 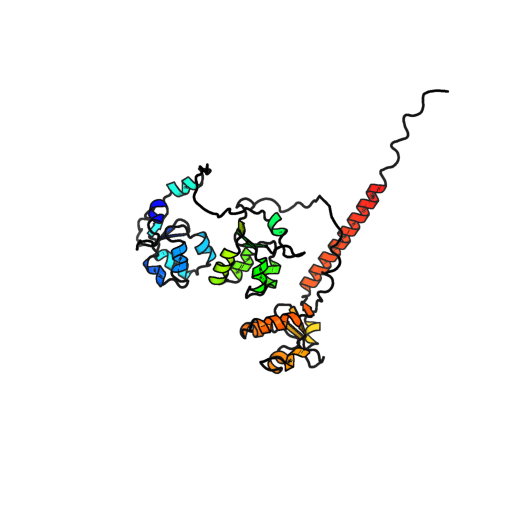1
ATOM 1742 C C . THR A 1 217 ? 11.518 6.647 -22.843 1.00 60.69 217 THR A C 1
ATOM 1744 O O . THR A 1 217 ? 10.531 6.574 -23.577 1.00 60.69 217 THR A O 1
ATOM 1747 N N . LYS A 1 218 ? 12.615 5.913 -23.051 1.00 82.44 218 LYS A N 1
ATOM 1748 C CA . LYS A 1 218 ? 12.695 4.889 -24.099 1.00 82.44 218 LYS A CA 1
ATOM 1749 C C . LYS A 1 218 ? 11.929 3.636 -23.683 1.00 82.44 218 LYS A C 1
ATOM 1751 O O . LYS A 1 218 ? 11.942 3.245 -22.517 1.00 82.44 218 LYS A O 1
ATOM 1756 N N . PHE A 1 219 ? 11.278 3.009 -24.658 1.00 80.81 219 PHE A N 1
ATOM 1757 C CA . PHE A 1 219 ? 10.517 1.780 -24.469 1.00 80.81 219 PHE A CA 1
ATOM 1758 C C . PHE A 1 219 ? 11.125 0.654 -25.293 1.00 80.81 219 PHE A C 1
ATOM 1760 O O . PHE A 1 219 ? 11.331 0.827 -26.493 1.00 80.81 219 PHE A O 1
ATOM 1767 N N . TYR A 1 220 ? 11.342 -0.492 -24.655 1.00 83.56 220 TYR A N 1
ATOM 1768 C CA . TYR A 1 220 ? 11.970 -1.668 -25.254 1.00 83.56 220 TYR A CA 1
ATOM 1769 C C . TYR A 1 220 ? 11.009 -2.865 -25.226 1.00 83.56 220 TYR A C 1
ATOM 1771 O O . TYR A 1 220 ? 10.146 -2.961 -24.346 1.00 83.56 220 TYR A O 1
ATOM 1779 N N . SER A 1 221 ? 11.129 -3.783 -26.187 1.00 80.75 221 SER A N 1
ATOM 1780 C CA . SER A 1 221 ? 10.397 -5.061 -26.155 1.00 80.75 221 SER A CA 1
ATOM 1781 C C . SER A 1 221 ? 11.227 -6.170 -25.501 1.00 80.75 221 SER A C 1
ATOM 1783 O O . SER A 1 221 ? 12.454 -6.121 -25.518 1.00 80.75 221 SER A O 1
ATOM 1785 N N . TYR A 1 222 ? 10.582 -7.220 -24.980 1.00 79.25 222 TYR A N 1
ATOM 1786 C CA . TYR A 1 222 ? 11.304 -8.404 -24.485 1.00 79.25 222 TYR A CA 1
ATOM 1787 C C . TYR A 1 222 ? 12.186 -9.049 -25.573 1.00 79.25 222 TYR A C 1
ATOM 1789 O O . TYR A 1 222 ? 13.315 -9.443 -25.289 1.00 79.25 222 TYR A O 1
ATOM 1797 N N . ASP A 1 223 ? 11.732 -9.073 -26.833 1.00 79.88 223 ASP A N 1
ATOM 1798 C CA . ASP A 1 223 ? 12.539 -9.553 -27.968 1.00 79.88 223 ASP A CA 1
ATOM 1799 C C . ASP A 1 223 ? 13.805 -8.716 -28.194 1.00 79.88 223 ASP A C 1
ATOM 1801 O O . ASP A 1 223 ? 14.814 -9.233 -28.660 1.00 79.88 223 ASP A O 1
ATOM 1805 N N . GLU A 1 224 ? 13.757 -7.416 -27.906 1.00 84.19 224 GLU A N 1
ATOM 1806 C CA . GLU A 1 224 ? 14.906 -6.519 -27.997 1.00 84.19 224 GLU A CA 1
ATOM 1807 C C . GLU A 1 224 ? 15.852 -6.740 -26.818 1.00 84.19 224 GLU A C 1
ATOM 1809 O O . GLU A 1 224 ? 17.021 -7.050 -27.032 1.00 84.19 224 GLU A O 1
ATOM 1814 N N . ILE A 1 225 ? 15.323 -6.706 -25.592 1.00 87.12 225 ILE A N 1
ATOM 1815 C CA . ILE A 1 225 ? 16.081 -6.899 -24.349 1.00 87.12 225 ILE A CA 1
ATOM 1816 C C . ILE A 1 225 ? 16.805 -8.254 -24.342 1.00 87.12 225 ILE A C 1
ATOM 1818 O O . ILE A 1 225 ? 17.971 -8.314 -23.963 1.00 87.12 225 ILE A O 1
ATOM 1822 N N . SER A 1 226 ? 16.179 -9.323 -24.847 1.00 85.94 226 SER A N 1
ATOM 1823 C CA . SER A 1 226 ? 16.787 -10.664 -24.917 1.00 85.94 226 SER A CA 1
ATOM 1824 C C . SER A 1 226 ? 18.050 -10.760 -25.787 1.00 85.94 226 SER A C 1
ATOM 1826 O O . SER A 1 226 ? 18.827 -11.702 -25.624 1.00 85.94 226 SER A O 1
ATOM 1828 N N . ARG A 1 227 ? 18.299 -9.781 -26.673 1.00 87.31 227 ARG A N 1
ATOM 1829 C CA . ARG A 1 227 ? 19.539 -9.675 -27.467 1.00 87.31 227 ARG A CA 1
ATOM 1830 C C . ARG A 1 227 ? 20.686 -9.024 -26.692 1.00 87.31 227 ARG A C 1
ATOM 1832 O O . ARG A 1 227 ? 21.836 -9.160 -27.090 1.00 87.31 227 ARG A O 1
ATOM 1839 N N . HIS A 1 228 ? 20.397 -8.338 -25.588 1.00 89.62 228 HIS A N 1
ATOM 1840 C CA . HIS A 1 228 ? 21.380 -7.721 -24.692 1.00 89.62 228 HIS A CA 1
ATOM 1841 C C . HIS A 1 228 ? 21.754 -8.696 -23.565 1.00 89.62 228 HIS A C 1
ATOM 1843 O O . HIS A 1 228 ? 21.552 -8.440 -22.378 1.00 89.62 228 HIS A O 1
ATOM 1849 N N . ASN A 1 229 ? 22.244 -9.869 -23.975 1.00 86.25 229 ASN A N 1
ATOM 1850 C CA . ASN A 1 229 ? 22.450 -11.045 -23.129 1.00 86.25 229 ASN A CA 1
ATOM 1851 C C . ASN A 1 229 ? 23.931 -11.356 -22.824 1.00 86.25 229 ASN A C 1
ATOM 1853 O O . ASN A 1 229 ? 24.228 -12.407 -22.256 1.00 86.25 229 ASN A O 1
ATOM 1857 N N . GLY A 1 230 ? 24.869 -10.491 -23.230 1.00 81.44 230 GLY A N 1
ATOM 1858 C CA . GLY A 1 230 ? 26.311 -10.705 -23.050 1.00 81.44 230 GLY A CA 1
ATOM 1859 C C . GLY A 1 230 ? 26.947 -11.758 -23.972 1.00 81.44 230 GLY A C 1
ATOM 1860 O O . GLY A 1 230 ? 28.155 -11.968 -23.887 1.00 81.44 230 GLY A O 1
ATOM 1861 N N . LYS A 1 231 ? 26.168 -12.429 -24.834 1.00 77.56 231 LYS A N 1
ATOM 1862 C CA . LYS A 1 231 ? 26.635 -13.455 -25.788 1.00 77.56 231 LYS A CA 1
ATOM 1863 C C . LYS A 1 231 ? 26.600 -12.945 -27.225 1.00 77.56 231 LYS A C 1
ATOM 1865 O O . LYS A 1 231 ? 27.622 -12.949 -27.901 1.00 77.56 231 LYS A O 1
ATOM 1870 N N . ASP A 1 232 ? 25.432 -12.477 -27.665 1.00 72.50 232 ASP A N 1
ATOM 1871 C CA . ASP A 1 232 ? 25.217 -11.940 -29.018 1.00 72.50 232 ASP A CA 1
ATOM 1872 C C . ASP A 1 232 ? 25.557 -10.441 -29.106 1.00 72.50 232 ASP A C 1
ATOM 1874 O O . ASP A 1 232 ? 25.786 -9.891 -30.183 1.00 72.50 232 ASP A O 1
ATOM 1878 N N . ASN A 1 233 ? 25.589 -9.771 -27.952 1.00 76.81 233 ASN A N 1
ATOM 1879 C CA . ASN A 1 233 ? 25.888 -8.356 -27.784 1.00 76.81 233 ASN A CA 1
ATOM 1880 C C . ASN A 1 233 ? 26.740 -8.191 -26.513 1.00 76.81 233 ASN A C 1
ATOM 1882 O O . ASN A 1 233 ? 26.369 -8.770 -25.490 1.00 76.81 233 ASN A O 1
ATOM 1886 N N . PRO A 1 234 ? 27.834 -7.402 -26.519 1.00 82.38 234 PRO A N 1
ATOM 1887 C CA . PRO A 1 234 ? 28.615 -7.130 -25.308 1.00 82.38 234 PRO A CA 1
ATOM 1888 C C . PRO A 1 234 ? 27.822 -6.384 -24.223 1.00 82.38 234 PRO A C 1
ATOM 1890 O O . PRO A 1 234 ? 28.221 -6.399 -23.063 1.00 82.38 234 PRO A O 1
ATOM 1893 N N . ARG A 1 235 ? 26.708 -5.729 -24.578 1.00 88.69 235 ARG A N 1
ATOM 1894 C CA . ARG A 1 235 ? 25.807 -5.083 -23.618 1.00 88.69 235 ARG A CA 1
ATOM 1895 C C . ARG A 1 235 ? 24.959 -6.126 -22.886 1.00 88.69 235 ARG A C 1
ATOM 1897 O O . ARG A 1 235 ? 24.288 -6.938 -23.526 1.00 88.69 235 ARG A O 1
ATOM 1904 N N . VAL A 1 236 ? 24.946 -6.049 -21.558 1.00 90.25 236 VAL A N 1
ATOM 1905 C CA . VAL A 1 236 ? 24.113 -6.860 -20.665 1.00 90.25 236 VAL A CA 1
ATOM 1906 C C . VAL A 1 236 ? 23.026 -5.982 -20.065 1.00 90.25 236 VAL A C 1
ATOM 1908 O O . VAL A 1 236 ? 23.307 -5.067 -19.289 1.00 90.25 236 VAL A O 1
ATOM 1911 N N . TRP A 1 237 ? 21.776 -6.269 -20.420 1.00 93.88 237 TRP A N 1
ATOM 1912 C CA . TRP A 1 237 ? 20.607 -5.606 -19.850 1.00 93.88 237 TRP A CA 1
ATOM 1913 C C . TRP A 1 237 ? 19.812 -6.570 -18.976 1.00 93.88 237 TRP A C 1
ATOM 1915 O O . TRP A 1 237 ? 19.736 -7.762 -19.268 1.00 93.88 237 TRP A O 1
ATOM 1925 N N . ILE A 1 238 ? 19.180 -6.043 -17.931 1.00 90.75 238 ILE A N 1
ATOM 1926 C CA . ILE A 1 238 ? 18.245 -6.786 -17.078 1.00 90.75 238 ILE A CA 1
ATOM 1927 C C . ILE A 1 238 ? 16.952 -5.988 -16.901 1.00 90.75 238 ILE A C 1
ATOM 1929 O O . ILE A 1 238 ? 16.965 -4.753 -16.919 1.00 90.75 238 ILE A O 1
ATOM 1933 N N . VAL A 1 239 ? 15.834 -6.689 -16.718 1.00 89.12 239 VAL A N 1
ATOM 1934 C CA . VAL A 1 239 ? 14.560 -6.080 -16.314 1.00 89.12 239 VAL A CA 1
ATOM 1935 C C . VAL A 1 239 ? 14.367 -6.283 -14.819 1.00 89.12 239 VAL A C 1
ATOM 1937 O O . VAL A 1 239 ? 14.482 -7.403 -14.324 1.00 89.12 239 VAL A O 1
ATOM 1940 N N . ILE A 1 240 ? 14.061 -5.205 -14.101 1.00 84.69 240 ILE A N 1
ATOM 1941 C CA . ILE A 1 240 ? 13.604 -5.254 -12.709 1.00 84.69 240 ILE A CA 1
ATOM 1942 C C . ILE A 1 240 ? 12.357 -4.371 -12.621 1.00 84.69 240 ILE A C 1
ATOM 1944 O O . ILE A 1 240 ? 12.427 -3.173 -12.887 1.00 84.69 240 ILE A O 1
ATOM 1948 N N . ARG A 1 241 ? 11.213 -4.960 -12.255 1.00 81.62 241 ARG A N 1
ATOM 1949 C CA . ARG A 1 241 ? 9.913 -4.281 -12.084 1.00 81.62 241 ARG A CA 1
ATOM 1950 C C . ARG A 1 241 ? 9.518 -3.436 -13.309 1.00 81.62 241 ARG A C 1
ATOM 1952 O O . ARG A 1 241 ? 9.301 -2.233 -13.195 1.00 81.62 241 ARG A O 1
ATOM 1959 N N . ASP A 1 242 ? 9.497 -4.065 -14.488 1.00 81.06 242 ASP A N 1
ATOM 1960 C CA . ASP A 1 242 ? 9.235 -3.457 -15.810 1.00 81.06 242 ASP A CA 1
ATOM 1961 C C . ASP A 1 242 ? 10.186 -2.313 -16.243 1.00 81.06 242 ASP A C 1
ATOM 1963 O O . ASP A 1 242 ? 10.053 -1.786 -17.350 1.00 81.06 242 ASP A O 1
ATOM 1967 N N . ALA A 1 243 ? 11.186 -1.939 -15.439 1.00 84.69 243 ALA A N 1
ATOM 1968 C CA . ALA A 1 243 ? 12.246 -1.019 -15.837 1.00 84.69 243 ALA A CA 1
ATOM 1969 C C . ALA A 1 243 ? 13.438 -1.788 -16.427 1.00 84.69 243 ALA A C 1
ATOM 1971 O O . ALA A 1 243 ? 13.814 -2.854 -15.938 1.00 84.69 243 ALA A O 1
ATOM 1972 N N . VAL A 1 244 ? 14.031 -1.237 -17.489 1.00 89.81 244 VAL A N 1
ATOM 1973 C CA . VAL A 1 244 ? 15.179 -1.821 -18.196 1.00 89.81 244 VAL A CA 1
ATOM 1974 C C . VAL A 1 244 ? 16.449 -1.115 -17.745 1.00 89.81 244 VAL A C 1
ATOM 1976 O O . VAL A 1 244 ? 16.527 0.118 -17.794 1.00 89.81 244 VAL A O 1
ATOM 1979 N N . TYR A 1 245 ? 17.442 -1.898 -17.333 1.00 92.19 245 TYR A N 1
ATOM 1980 C CA . TYR A 1 245 ? 18.714 -1.418 -16.804 1.00 92.19 245 TYR A CA 1
ATOM 1981 C C . TYR A 1 245 ? 19.873 -1.923 -17.655 1.00 92.19 245 TYR A C 1
ATOM 1983 O O . TYR A 1 245 ? 19.951 -3.122 -17.923 1.00 92.19 245 TYR A O 1
ATOM 1991 N N . ASP A 1 246 ? 20.786 -1.029 -18.040 1.00 93.56 246 ASP A N 1
ATOM 1992 C CA . ASP A 1 246 ? 22.075 -1.421 -18.611 1.00 93.56 246 ASP A CA 1
ATOM 1993 C C . ASP A 1 246 ? 23.070 -1.625 -17.468 1.00 93.56 246 ASP A C 1
ATOM 1995 O O . ASP A 1 246 ? 23.483 -0.671 -16.811 1.00 93.56 246 ASP A O 1
ATOM 1999 N N . VAL A 1 247 ? 23.417 -2.882 -17.204 1.00 92.12 247 VAL A N 1
ATOM 2000 C CA . VAL A 1 247 ? 24.322 -3.266 -16.112 1.00 92.12 247 VAL A CA 1
ATOM 2001 C C . VAL A 1 247 ? 25.718 -3.626 -16.614 1.00 92.12 247 VAL A C 1
ATOM 2003 O O . VAL A 1 247 ? 26.546 -4.026 -15.804 1.00 92.12 247 VAL A O 1
ATOM 2006 N N . THR A 1 248 ? 25.997 -3.455 -17.913 1.00 91.12 248 THR A N 1
ATOM 2007 C CA . THR A 1 248 ? 27.263 -3.842 -18.571 1.00 91.12 248 THR A CA 1
ATOM 2008 C C . THR A 1 248 ? 28.485 -3.351 -17.805 1.00 91.12 248 THR A C 1
ATOM 2010 O O . THR A 1 248 ? 29.343 -4.144 -17.428 1.00 91.12 248 THR A O 1
ATOM 2013 N N . ASP A 1 249 ? 28.515 -2.051 -17.512 1.00 88.69 249 ASP A N 1
ATOM 2014 C CA . ASP A 1 249 ? 29.639 -1.386 -16.851 1.00 88.69 249 ASP A CA 1
ATOM 2015 C C . ASP A 1 249 ? 29.655 -1.645 -15.322 1.00 88.69 249 ASP A C 1
ATOM 2017 O O . ASP A 1 249 ? 30.628 -1.335 -14.644 1.00 88.69 249 ASP A O 1
ATOM 2021 N N . TYR A 1 250 ? 28.587 -2.240 -14.767 1.00 88.12 250 TYR A N 1
ATOM 2022 C CA . TYR A 1 250 ? 28.424 -2.541 -13.336 1.00 88.12 250 TYR A CA 1
ATOM 2023 C C . TYR A 1 250 ? 28.694 -4.017 -12.975 1.00 88.12 250 TYR A C 1
ATOM 2025 O O . TYR A 1 250 ? 28.778 -4.352 -11.793 1.00 88.12 250 TYR A O 1
ATOM 2033 N N . LEU A 1 251 ? 28.862 -4.910 -13.961 1.00 87.12 251 LEU A N 1
ATOM 2034 C CA . LEU A 1 251 ? 29.071 -6.349 -13.731 1.00 87.12 251 LEU A CA 1
ATOM 2035 C C . LEU A 1 251 ? 30.267 -6.641 -12.811 1.00 87.12 251 LEU A C 1
ATOM 2037 O O . LEU A 1 251 ? 30.160 -7.470 -11.910 1.00 87.12 251 LEU A O 1
ATOM 2041 N N . GLU A 1 252 ? 31.394 -5.958 -13.021 1.00 86.31 252 GLU A N 1
ATOM 2042 C CA . GLU A 1 252 ? 32.627 -6.161 -12.243 1.00 86.31 252 GLU A CA 1
ATOM 2043 C C . GLU A 1 252 ? 32.614 -5.415 -10.895 1.00 86.31 252 GLU A C 1
ATOM 2045 O O . GLU A 1 252 ? 33.296 -5.818 -9.957 1.00 86.31 252 GLU A O 1
ATOM 2050 N N . GLU A 1 253 ? 31.788 -4.370 -10.760 1.00 85.50 253 GLU A N 1
ATOM 2051 C CA . GLU A 1 253 ? 31.566 -3.640 -9.501 1.00 85.50 253 GLU A CA 1
ATOM 2052 C C . GLU A 1 253 ? 30.554 -4.321 -8.560 1.00 85.50 253 GLU A C 1
ATOM 2054 O O . GLU A 1 253 ? 30.302 -3.836 -7.447 1.00 85.50 253 GLU A O 1
ATOM 2059 N N . HIS A 1 254 ? 29.906 -5.402 -8.999 1.00 87.25 254 HIS A N 1
ATOM 2060 C CA . HIS A 1 254 ? 28.863 -6.048 -8.220 1.00 87.25 254 HIS A CA 1
ATOM 2061 C C . HIS A 1 254 ? 29.452 -6.839 -7.031 1.00 87.25 254 HIS A C 1
ATOM 2063 O O . HIS A 1 254 ? 30.249 -7.752 -7.250 1.00 87.25 254 HIS A O 1
ATOM 2069 N N . PRO A 1 255 ? 29.037 -6.582 -5.769 1.00 83.00 255 PRO A N 1
ATOM 2070 C CA . PRO A 1 255 ? 29.610 -7.257 -4.596 1.00 83.00 255 PRO A CA 1
ATOM 2071 C C . PRO A 1 255 ? 29.421 -8.782 -4.559 1.00 83.00 255 PRO A C 1
ATOM 2073 O O . PRO A 1 255 ? 30.177 -9.467 -3.877 1.00 83.00 255 PRO A O 1
ATOM 2076 N N . GLY A 1 256 ? 28.429 -9.318 -5.281 1.00 80.56 256 GLY A N 1
ATOM 2077 C CA . GLY A 1 256 ? 28.226 -10.762 -5.467 1.00 80.56 256 GLY A CA 1
ATOM 2078 C C . GLY A 1 256 ? 28.983 -11.364 -6.660 1.00 80.56 256 GLY A C 1
ATOM 2079 O O . GLY A 1 256 ? 28.756 -12.522 -6.999 1.00 80.56 256 GLY A O 1
ATOM 2080 N N . GLY A 1 257 ? 29.838 -10.583 -7.328 1.00 85.81 257 GLY A N 1
ATOM 2081 C CA . GLY A 1 257 ? 30.490 -10.937 -8.588 1.00 85.81 257 GLY A CA 1
ATOM 2082 C C . GLY A 1 257 ? 29.592 -10.751 -9.817 1.00 85.81 257 GLY A C 1
ATOM 2083 O O . GLY A 1 257 ? 28.377 -10.563 -9.709 1.00 85.81 257 GLY A O 1
ATOM 2084 N N . ALA A 1 258 ? 30.202 -10.820 -11.002 1.00 87.62 258 ALA A N 1
ATOM 2085 C CA . ALA A 1 258 ? 29.518 -10.624 -12.281 1.00 87.62 258 ALA A CA 1
ATOM 2086 C C . ALA A 1 258 ? 28.563 -11.774 -12.651 1.00 87.62 258 ALA A C 1
ATOM 2088 O O . ALA A 1 258 ? 27.527 -11.544 -13.276 1.00 87.62 258 ALA A O 1
ATOM 2089 N N . GLU A 1 259 ? 28.902 -13.013 -12.279 1.00 86.25 259 GLU A N 1
ATOM 2090 C CA . GLU A 1 259 ? 28.190 -14.214 -12.743 1.00 86.25 259 GLU A CA 1
ATOM 2091 C C . GLU A 1 259 ? 26.724 -14.248 -12.287 1.00 86.25 259 GLU A C 1
ATOM 2093 O O . GLU A 1 259 ? 25.844 -14.526 -13.099 1.00 86.25 259 GLU A O 1
ATOM 2098 N N . VAL A 1 260 ? 26.433 -13.833 -11.046 1.00 87.88 260 VAL A N 1
ATOM 2099 C CA . VAL A 1 260 ? 25.053 -13.801 -10.517 1.00 87.88 260 VAL A CA 1
ATOM 2100 C C . VAL A 1 260 ? 24.140 -12.801 -11.241 1.00 87.88 260 VAL A C 1
ATOM 2102 O O . VAL A 1 260 ? 22.921 -12.936 -11.184 1.00 87.88 260 VAL A O 1
ATOM 2105 N N . ILE A 1 261 ? 24.703 -11.812 -11.949 1.00 88.50 261 ILE A N 1
ATOM 2106 C CA . ILE A 1 261 ? 23.940 -10.915 -12.833 1.00 88.50 261 ILE A CA 1
ATOM 2107 C C . ILE A 1 261 ? 23.824 -11.518 -14.242 1.00 88.50 261 ILE A C 1
ATOM 2109 O O . ILE A 1 261 ? 22.763 -11.425 -14.864 1.00 88.50 261 ILE A O 1
ATOM 2113 N N . LYS A 1 262 ? 24.885 -12.162 -14.752 1.00 88.81 262 LYS A N 1
ATOM 2114 C CA . LYS A 1 262 ? 24.915 -12.752 -16.104 1.00 88.81 262 LYS A CA 1
ATOM 2115 C C . LYS A 1 262 ? 23.861 -13.840 -16.318 1.00 88.81 262 LYS A C 1
ATOM 2117 O O . LYS A 1 262 ? 23.331 -13.939 -17.423 1.00 88.81 262 LYS A O 1
ATOM 2122 N N . ASP A 1 263 ? 23.488 -14.596 -15.286 1.00 88.44 263 ASP A N 1
ATOM 2123 C CA . ASP A 1 263 ? 22.393 -15.577 -15.373 1.00 88.44 263 ASP A CA 1
ATOM 2124 C C . ASP A 1 263 ? 21.049 -14.946 -15.786 1.00 88.44 263 ASP A C 1
ATOM 2126 O O . ASP A 1 263 ? 20.222 -15.590 -16.447 1.00 88.44 263 ASP A O 1
ATOM 2130 N N . TRP A 1 264 ? 20.860 -13.661 -15.478 1.00 91.44 264 TRP A N 1
ATOM 2131 C CA . TRP A 1 264 ? 19.675 -12.869 -15.805 1.00 91.44 264 TRP A CA 1
ATOM 2132 C C . TRP A 1 264 ? 19.858 -11.939 -17.012 1.00 91.44 264 TRP A C 1
ATOM 2134 O O . TRP A 1 264 ? 18.944 -11.186 -17.347 1.00 91.44 264 TRP A O 1
ATOM 2144 N N . ALA A 1 265 ? 20.994 -12.014 -17.710 1.00 91.19 265 ALA A N 1
ATOM 2145 C CA . ALA A 1 265 ? 21.269 -11.210 -18.895 1.00 91.19 265 ALA A CA 1
ATOM 2146 C C . ALA A 1 265 ? 20.195 -11.412 -19.983 1.00 91.19 265 ALA A C 1
ATOM 2148 O O . ALA A 1 265 ? 19.918 -12.535 -20.416 1.00 91.19 265 ALA A O 1
ATOM 2149 N N . GLY A 1 266 ? 19.581 -10.311 -20.417 1.00 89.00 266 GLY A N 1
ATOM 2150 C CA . GLY A 1 266 ? 18.467 -10.281 -21.363 1.00 89.00 266 GLY A CA 1
ATOM 2151 C C . GLY A 1 266 ? 17.114 -10.741 -20.795 1.00 89.00 266 GLY A C 1
ATOM 2152 O O . GLY A 1 266 ? 16.201 -11.017 -21.575 1.00 89.00 266 GLY A O 1
ATOM 2153 N N . LYS A 1 267 ? 16.965 -10.861 -19.467 1.00 88.25 267 LYS A N 1
ATOM 2154 C CA . LYS A 1 267 ? 15.774 -11.418 -18.794 1.00 88.25 267 LYS A CA 1
ATOM 2155 C C . LYS A 1 267 ? 15.239 -10.506 -17.686 1.00 88.25 267 LYS A C 1
ATOM 2157 O O . LYS A 1 267 ? 15.850 -9.505 -17.315 1.00 88.25 267 LYS A O 1
ATOM 2162 N N . ASP A 1 268 ? 14.087 -10.891 -17.144 1.00 88.56 268 ASP A N 1
ATOM 2163 C CA . ASP A 1 268 ? 13.520 -10.318 -15.924 1.00 88.56 268 ASP A CA 1
ATOM 2164 C C . ASP A 1 268 ? 14.122 -10.978 -14.677 1.00 88.56 268 ASP A C 1
ATOM 2166 O O . ASP A 1 268 ? 13.949 -12.176 -14.456 1.00 88.56 268 ASP A O 1
ATOM 2170 N N . ALA A 1 269 ? 14.837 -10.175 -13.887 1.00 89.12 269 ALA A N 1
ATOM 2171 C CA . ALA A 1 269 ? 15.525 -10.547 -12.656 1.00 89.12 269 ALA A CA 1
ATOM 2172 C C . ALA A 1 269 ? 14.730 -10.184 -11.386 1.00 89.12 269 ALA A C 1
ATOM 2174 O O . ALA A 1 269 ? 15.237 -10.360 -10.279 1.00 89.12 269 ALA A O 1
ATOM 2175 N N . THR A 1 270 ? 13.504 -9.655 -11.510 1.00 85.62 270 THR A N 1
ATOM 2176 C CA . THR A 1 270 ? 12.745 -9.034 -10.406 1.00 85.62 270 THR A CA 1
ATOM 2177 C C . THR A 1 270 ? 12.624 -9.947 -9.190 1.00 85.62 270 THR A C 1
ATOM 2179 O O . THR A 1 270 ? 12.876 -9.514 -8.068 1.00 85.62 270 THR A O 1
ATOM 2182 N N . LYS A 1 271 ? 12.283 -11.227 -9.404 1.00 81.12 271 LYS A N 1
ATOM 2183 C CA . LYS A 1 271 ? 12.137 -12.203 -8.313 1.00 81.12 271 LYS A CA 1
ATOM 2184 C C . LYS A 1 271 ? 13.432 -12.422 -7.542 1.00 81.12 271 LYS A C 1
ATOM 2186 O O . LYS A 1 271 ? 13.388 -12.463 -6.317 1.00 81.12 271 LYS A O 1
ATOM 2191 N N . GLU A 1 272 ? 14.550 -12.566 -8.244 1.00 84.00 272 GLU A N 1
ATOM 2192 C CA . GLU A 1 272 ? 15.855 -12.817 -7.631 1.00 84.00 272 GLU A CA 1
ATOM 2193 C C . GLU A 1 272 ? 16.351 -11.567 -6.897 1.00 84.00 272 GLU A C 1
ATOM 2195 O O . GLU A 1 272 ? 16.733 -11.622 -5.730 1.00 84.00 272 GLU A O 1
ATOM 2200 N N . PHE A 1 273 ? 16.230 -10.404 -7.546 1.00 85.88 273 PHE A N 1
ATOM 2201 C CA . PHE A 1 273 ? 16.599 -9.117 -6.968 1.00 85.88 273 PHE A CA 1
ATOM 2202 C C . PHE A 1 273 ? 15.834 -8.809 -5.670 1.00 85.88 273 PHE A C 1
ATOM 2204 O O . PHE A 1 273 ? 16.429 -8.323 -4.703 1.00 85.88 273 PHE A O 1
ATOM 2211 N N . ASP A 1 274 ? 14.536 -9.118 -5.628 1.00 80.56 274 ASP A N 1
ATOM 2212 C CA . ASP A 1 274 ? 13.699 -8.888 -4.450 1.00 80.56 274 ASP A CA 1
ATOM 2213 C C . ASP A 1 274 ? 13.919 -9.948 -3.356 1.00 80.56 274 ASP A C 1
ATOM 2215 O O . ASP A 1 274 ? 13.919 -9.605 -2.173 1.00 80.56 274 ASP A O 1
ATOM 2219 N N . SER A 1 275 ? 14.183 -11.205 -3.731 1.00 80.25 275 SER A N 1
ATOM 2220 C CA . SER A 1 275 ? 14.406 -12.314 -2.786 1.00 80.25 275 SER A CA 1
ATOM 2221 C C . SER A 1 275 ? 15.752 -12.222 -2.056 1.00 80.25 275 SER A C 1
ATOM 2223 O O . SER A 1 275 ? 15.847 -12.623 -0.899 1.00 80.25 275 SER A O 1
ATOM 2225 N N . LEU A 1 276 ? 16.781 -11.650 -2.695 1.00 79.44 276 LEU A N 1
ATOM 2226 C CA . LEU A 1 276 ? 18.116 -11.455 -2.110 1.00 79.44 276 LEU A CA 1
ATOM 2227 C C . LEU A 1 276 ? 18.223 -10.244 -1.160 1.00 79.44 276 LEU A C 1
ATOM 2229 O O . LEU A 1 276 ? 19.251 -10.067 -0.509 1.00 79.44 276 LEU A O 1
ATOM 2233 N N . GLY A 1 277 ? 17.186 -9.404 -1.048 1.00 75.25 277 GLY A N 1
ATOM 2234 C CA . GLY A 1 277 ? 17.123 -8.367 -0.008 1.00 75.25 277 GLY A CA 1
ATOM 2235 C C . GLY A 1 277 ? 18.118 -7.204 -0.163 1.00 75.25 277 GLY A C 1
ATOM 2236 O O . GLY A 1 277 ? 18.612 -6.681 0.833 1.00 75.25 277 GLY A O 1
ATOM 2237 N N . HIS A 1 278 ? 18.402 -6.771 -1.397 1.00 82.19 278 HIS A N 1
ATOM 2238 C CA . HIS A 1 278 ? 19.373 -5.708 -1.700 1.00 82.19 278 HIS A CA 1
ATOM 2239 C C . HIS A 1 278 ? 19.192 -4.413 -0.873 1.00 82.19 278 HIS A C 1
ATOM 2241 O O . HIS A 1 278 ? 18.073 -3.912 -0.689 1.00 82.19 278 HIS A O 1
ATOM 2247 N N . SER A 1 279 ? 20.318 -3.832 -0.437 1.00 79.25 279 SER A N 1
ATOM 2248 C CA . SER A 1 279 ? 20.374 -2.603 0.370 1.00 79.25 279 SER A CA 1
ATOM 2249 C C . SER A 1 279 ? 19.851 -1.358 -0.365 1.00 79.25 279 SER A C 1
ATOM 2251 O O . SER A 1 279 ? 19.702 -1.337 -1.592 1.00 79.25 279 SER A O 1
ATOM 2253 N N . SER A 1 280 ? 19.591 -0.285 0.390 1.00 75.44 280 SER A N 1
ATOM 2254 C CA . SER A 1 280 ? 19.237 1.041 -0.145 1.00 75.44 280 SER A CA 1
ATOM 2255 C C . SER A 1 280 ? 20.255 1.550 -1.168 1.00 75.44 280 SER A C 1
ATOM 2257 O O . SER A 1 280 ? 19.877 2.097 -2.203 1.00 75.44 280 SER A O 1
ATOM 2259 N N . ASP A 1 281 ? 21.542 1.320 -0.916 1.00 73.38 281 ASP A N 1
ATOM 2260 C CA . ASP A 1 281 ? 22.630 1.832 -1.749 1.00 73.38 281 ASP A CA 1
ATOM 2261 C C . ASP A 1 281 ? 22.730 1.073 -3.072 1.00 73.38 281 ASP A C 1
ATOM 2263 O O . ASP A 1 281 ? 22.904 1.690 -4.124 1.00 73.38 281 ASP A O 1
ATOM 2267 N N . ALA A 1 282 ? 22.518 -0.248 -3.050 1.00 74.88 282 ALA A N 1
ATOM 2268 C CA . ALA A 1 282 ? 22.400 -1.057 -4.261 1.00 74.88 282 ALA A CA 1
ATOM 2269 C C . ALA A 1 282 ? 21.208 -0.596 -5.123 1.00 74.88 282 ALA A C 1
ATOM 2271 O O . ALA A 1 282 ? 21.350 -0.389 -6.328 1.00 74.88 282 ALA A O 1
ATOM 2272 N N . LYS A 1 283 ? 20.053 -0.325 -4.498 1.00 79.69 283 LYS A N 1
ATOM 2273 C CA . LYS A 1 283 ? 18.864 0.232 -5.173 1.00 79.69 283 LYS A CA 1
ATOM 2274 C C . LYS A 1 283 ? 19.113 1.642 -5.732 1.00 79.69 283 LYS A C 1
ATOM 2276 O O . LYS A 1 283 ? 18.641 1.963 -6.821 1.00 79.69 283 LYS A O 1
ATOM 2281 N N . ASN A 1 284 ? 19.887 2.478 -5.041 1.00 79.31 284 ASN A N 1
ATOM 2282 C CA . ASN A 1 284 ? 20.256 3.814 -5.517 1.00 79.31 284 ASN A CA 1
ATOM 2283 C C . ASN A 1 284 ? 21.311 3.788 -6.639 1.00 79.31 284 ASN A C 1
ATOM 2285 O O . ASN A 1 284 ? 21.241 4.626 -7.539 1.00 79.31 284 ASN A O 1
ATOM 2289 N N . LYS A 1 285 ? 22.239 2.818 -6.650 1.00 80.81 285 LYS A N 1
ATOM 2290 C CA . LYS A 1 285 ? 23.090 2.540 -7.823 1.00 80.81 285 LYS A CA 1
ATOM 2291 C C . LYS A 1 285 ? 22.232 2.102 -9.015 1.00 80.81 285 LYS A C 1
ATOM 2293 O O . LYS A 1 285 ? 22.351 2.696 -10.082 1.00 80.81 285 LYS A O 1
ATOM 2298 N N . LEU A 1 286 ? 21.303 1.163 -8.810 1.00 84.00 286 LEU A N 1
ATOM 2299 C CA . LEU A 1 286 ? 20.403 0.655 -9.852 1.00 84.00 286 LEU A CA 1
ATOM 2300 C C . LEU A 1 286 ? 19.607 1.777 -10.549 1.00 84.00 286 LEU A C 1
ATOM 2302 O O . LEU A 1 286 ? 19.530 1.791 -11.775 1.00 84.00 286 LEU A O 1
ATOM 2306 N N . LYS A 1 287 ? 19.097 2.780 -9.812 1.00 82.31 287 LYS A N 1
ATOM 2307 C CA . LYS A 1 287 ? 18.418 3.961 -10.398 1.00 82.31 287 LYS A CA 1
ATOM 2308 C C . LYS A 1 287 ? 19.242 4.661 -11.494 1.00 82.31 287 LYS A C 1
ATOM 2310 O O . LYS A 1 287 ? 18.658 5.125 -12.468 1.00 82.31 287 LYS A O 1
ATOM 2315 N N . LYS A 1 288 ? 20.574 4.729 -11.357 1.00 85.50 288 LYS A N 1
ATOM 2316 C CA . LYS A 1 288 ? 21.475 5.382 -12.332 1.00 85.50 288 LYS A CA 1
ATOM 2317 C C . LYS A 1 288 ? 21.656 4.578 -13.623 1.00 85.50 288 LYS A C 1
ATOM 2319 O O . LYS A 1 288 ? 22.040 5.150 -14.634 1.00 85.50 288 LYS A O 1
ATOM 2324 N N . LEU A 1 289 ? 21.379 3.276 -13.574 1.00 88.06 289 LEU A N 1
ATOM 2325 C CA . LEU A 1 289 ? 21.532 2.335 -14.685 1.00 88.06 289 LEU A CA 1
ATOM 2326 C C . LEU A 1 289 ? 20.245 2.191 -15.525 1.00 88.06 289 LEU A C 1
ATOM 2328 O O . LEU A 1 289 ? 20.246 1.462 -16.515 1.00 88.06 289 LEU A O 1
ATOM 2332 N N . LYS A 1 290 ? 19.134 2.854 -15.147 1.00 90.94 290 LYS A N 1
ATOM 2333 C CA . LYS A 1 290 ? 17.852 2.773 -15.876 1.00 90.94 290 LYS A CA 1
ATOM 2334 C C . LYS A 1 290 ? 17.983 3.440 -17.248 1.00 90.94 290 LYS A C 1
ATOM 2336 O O . LYS A 1 290 ? 18.211 4.643 -17.336 1.00 90.94 290 LYS A O 1
ATOM 2341 N N . ILE A 1 291 ? 17.750 2.668 -18.307 1.00 87.94 291 ILE A N 1
ATOM 2342 C CA . ILE A 1 291 ? 17.767 3.141 -19.701 1.00 87.94 291 ILE A CA 1
ATOM 2343 C C . ILE A 1 291 ? 16.367 3.275 -20.317 1.00 87.94 291 ILE A C 1
ATOM 2345 O O . ILE A 1 291 ? 16.212 3.933 -21.346 1.00 87.94 291 ILE A O 1
ATOM 2349 N N . GLY A 1 292 ? 15.341 2.680 -19.700 1.00 86.19 292 GLY A N 1
ATOM 2350 C CA . GLY A 1 292 ? 13.963 2.757 -20.183 1.00 86.19 292 GLY A CA 1
ATOM 2351 C C . GLY A 1 292 ? 12.999 1.831 -19.447 1.00 86.19 292 GLY A C 1
ATOM 2352 O O . GLY A 1 292 ? 13.242 1.441 -18.304 1.00 86.19 292 GLY A O 1
ATOM 2353 N N . GLU A 1 293 ? 11.897 1.489 -20.109 1.00 83.94 293 GLU A N 1
ATOM 2354 C CA . GLU A 1 293 ? 10.843 0.605 -19.594 1.00 83.94 293 GLU A CA 1
ATOM 2355 C C . GLU A 1 293 ? 10.401 -0.428 -20.630 1.00 83.94 293 GLU A C 1
ATOM 2357 O O . GLU A 1 293 ? 10.487 -0.210 -21.841 1.00 83.94 293 GLU A O 1
ATOM 2362 N N . VAL A 1 294 ? 9.885 -1.556 -20.152 1.00 81.31 294 VAL A N 1
ATOM 2363 C CA . VAL A 1 294 ? 9.318 -2.596 -21.003 1.00 81.31 294 VAL A CA 1
ATOM 2364 C C . VAL A 1 294 ? 7.942 -2.162 -21.508 1.00 81.31 294 VAL A C 1
ATOM 2366 O O . VAL A 1 294 ? 7.062 -1.740 -20.748 1.00 81.31 294 VAL A O 1
ATOM 2369 N N . VAL A 1 295 ? 7.718 -2.302 -22.816 1.00 74.69 295 VAL A N 1
ATOM 2370 C CA . VAL A 1 295 ? 6.387 -2.161 -23.414 1.00 74.69 295 VAL A CA 1
ATOM 2371 C C . VAL A 1 295 ? 5.886 -3.514 -23.910 1.00 74.69 295 VAL A C 1
ATOM 2373 O O . VAL A 1 295 ? 6.407 -4.091 -24.863 1.00 74.69 295 VAL A O 1
ATOM 2376 N N . ASN A 1 296 ? 4.830 -4.025 -23.277 1.00 63.41 296 ASN A N 1
ATOM 2377 C CA . ASN A 1 296 ? 4.102 -5.170 -23.815 1.00 63.41 296 ASN A CA 1
ATOM 2378 C C . ASN A 1 296 ? 3.224 -4.739 -25.011 1.00 63.41 296 ASN A C 1
ATOM 2380 O O . ASN A 1 296 ? 2.806 -3.580 -25.129 1.00 63.41 296 ASN A O 1
ATOM 2384 N N . GLU A 1 297 ? 2.936 -5.668 -25.926 1.00 55.78 297 GLU A N 1
ATOM 2385 C CA . GLU A 1 297 ? 2.185 -5.373 -27.158 1.00 55.78 297 GLU A CA 1
ATOM 2386 C C . GLU A 1 297 ? 0.761 -4.841 -26.888 1.00 55.78 297 GLU A C 1
ATOM 2388 O O . GLU A 1 297 ? 0.201 -4.100 -27.698 1.00 55.78 297 GLU A O 1
ATOM 2393 N N . GLU A 1 298 ? 0.175 -5.127 -25.723 1.00 53.00 298 GLU A N 1
ATOM 2394 C CA . GLU A 1 298 ? -1.111 -4.553 -25.312 1.00 53.00 298 GLU A CA 1
ATOM 2395 C C . GLU A 1 298 ? -1.009 -3.070 -24.924 1.00 53.00 298 GLU A C 1
ATOM 2397 O O . GLU A 1 298 ? -1.824 -2.258 -25.372 1.00 53.00 298 GLU A O 1
ATOM 2402 N N . ARG A 1 299 ? 0.010 -2.688 -24.140 1.00 56.00 299 ARG A N 1
ATOM 2403 C CA . ARG A 1 299 ? 0.338 -1.295 -23.782 1.00 56.00 299 ARG A CA 1
ATOM 2404 C C . ARG A 1 299 ? 0.679 -0.509 -25.048 1.00 56.00 299 ARG A C 1
ATOM 2406 O O . ARG A 1 299 ? 0.164 0.589 -25.232 1.00 56.00 299 ARG A O 1
ATOM 2413 N N . LYS A 1 300 ? 1.410 -1.113 -25.990 1.00 56.06 300 LYS A N 1
ATOM 2414 C CA . LYS A 1 300 ? 1.723 -0.553 -27.320 1.00 56.06 300 LYS A CA 1
ATOM 2415 C C . LYS A 1 300 ? 0.464 -0.291 -28.164 1.00 56.06 300 LYS A C 1
ATOM 2417 O O . LYS A 1 300 ? 0.328 0.787 -28.743 1.00 56.06 300 LYS A O 1
ATOM 2422 N N . LYS A 1 301 ? -0.499 -1.225 -28.190 1.00 56.03 301 LYS A N 1
ATOM 2423 C CA . LYS A 1 301 ? -1.818 -1.038 -28.836 1.00 56.03 301 LYS A CA 1
ATOM 2424 C C . LYS A 1 301 ? -2.642 0.063 -28.156 1.00 56.03 301 LYS A C 1
ATOM 2426 O O . LYS A 1 301 ? -3.228 0.892 -28.852 1.00 56.03 301 LYS A O 1
ATOM 2431 N N . LYS A 1 302 ? -2.661 0.114 -26.817 1.00 57.34 302 LYS A N 1
ATOM 2432 C CA . LYS A 1 302 ? -3.333 1.175 -26.041 1.00 57.34 302 LYS A CA 1
ATOM 2433 C C . LYS A 1 302 ? -2.728 2.554 -26.339 1.00 57.34 302 LYS A C 1
ATOM 2435 O O . LYS A 1 302 ? -3.477 3.462 -26.683 1.00 57.34 302 LYS A O 1
ATOM 2440 N N . LEU A 1 303 ? -1.400 2.690 -26.312 1.00 59.56 303 LEU A N 1
ATOM 2441 C CA . LEU A 1 303 ? -0.685 3.935 -26.626 1.00 59.56 303 LEU A CA 1
ATOM 2442 C C . LEU A 1 303 ? -0.958 4.413 -28.062 1.00 59.56 303 LEU A C 1
ATOM 2444 O O . LEU A 1 303 ? -1.340 5.565 -28.256 1.00 59.56 303 LEU A O 1
ATOM 2448 N N . LYS A 1 304 ? -0.888 3.521 -29.064 1.00 63.81 304 LYS A N 1
ATOM 2449 C CA . LYS A 1 304 ? -1.267 3.854 -30.453 1.00 63.81 304 LYS A CA 1
ATOM 2450 C C . LYS A 1 304 ? -2.722 4.321 -30.574 1.00 63.81 304 LYS A C 1
ATOM 2452 O O . LYS A 1 304 ? -2.998 5.249 -31.328 1.00 63.81 304 LYS A O 1
ATOM 2457 N N . LYS A 1 305 ? -3.653 3.713 -29.829 1.00 60.22 305 LYS A N 1
ATOM 2458 C CA . LYS A 1 305 ? -5.069 4.123 -29.811 1.00 60.22 305 LYS A CA 1
ATOM 2459 C C . LYS A 1 305 ? -5.265 5.495 -29.155 1.00 60.22 305 LYS A C 1
ATOM 2461 O O . LYS A 1 305 ? -6.075 6.278 -29.642 1.00 60.22 305 LYS A O 1
ATOM 2466 N N . VAL A 1 306 ? -4.523 5.802 -28.089 1.00 65.06 306 VAL A N 1
ATOM 2467 C CA . VAL A 1 306 ? -4.530 7.127 -27.441 1.00 65.06 306 VAL A CA 1
ATOM 2468 C C . VAL A 1 306 ? -4.000 8.201 -28.394 1.00 65.06 306 VAL A C 1
ATOM 2470 O O . VAL A 1 306 ? -4.670 9.214 -28.584 1.00 65.06 306 VAL A O 1
ATOM 2473 N N . GLU A 1 307 ? -2.870 7.958 -29.062 1.00 68.38 307 GLU A N 1
ATOM 2474 C CA . GLU A 1 307 ? -2.294 8.913 -30.019 1.00 68.38 307 GLU A CA 1
ATOM 2475 C C . GLU A 1 307 ? -3.201 9.121 -31.246 1.00 68.38 307 GLU A C 1
ATOM 2477 O O . GLU A 1 307 ? -3.449 10.256 -31.651 1.00 68.38 307 GLU A O 1
ATOM 2482 N N . LEU A 1 308 ? -3.809 8.055 -31.779 1.00 64.00 308 LEU A N 1
ATOM 2483 C CA . LEU A 1 308 ? -4.795 8.165 -32.858 1.00 64.00 308 LEU A CA 1
ATOM 2484 C C . LEU A 1 308 ? -6.026 8.990 -32.431 1.00 64.00 308 LEU A C 1
ATOM 2486 O O . LEU A 1 308 ? -6.464 9.878 -33.161 1.00 64.00 308 LEU A O 1
ATOM 2490 N N . ASN A 1 309 ? -6.557 8.757 -31.226 1.00 60.75 309 ASN A N 1
ATOM 2491 C CA . ASN A 1 309 ? -7.681 9.528 -30.680 1.00 60.75 309 ASN A CA 1
ATOM 2492 C C . ASN A 1 309 ? -7.326 11.012 -30.473 1.00 60.75 309 ASN A C 1
ATOM 2494 O O . ASN A 1 309 ? -8.165 11.890 -30.703 1.00 60.75 309 ASN A O 1
ATOM 2498 N N . ARG A 1 310 ? -6.084 11.305 -30.070 1.00 68.56 310 ARG A N 1
ATOM 2499 C CA . ARG A 1 310 ? -5.537 12.663 -29.951 1.00 68.56 310 ARG A CA 1
ATOM 2500 C C . ARG A 1 310 ? -5.454 13.346 -31.319 1.00 68.56 310 ARG A C 1
ATOM 2502 O O . ARG A 1 310 ? -5.947 14.465 -31.457 1.00 68.56 310 ARG A O 1
ATOM 2509 N N . GLN A 1 311 ? -4.939 12.669 -32.345 1.00 69.19 311 GLN A N 1
ATOM 2510 C CA . GLN A 1 311 ? -4.880 13.199 -33.715 1.00 69.19 311 GLN A CA 1
ATOM 2511 C C . GLN A 1 311 ? -6.274 13.464 -34.303 1.00 69.19 311 GLN A C 1
ATOM 2513 O O . GLN A 1 311 ? -6.513 14.549 -34.834 1.00 69.19 311 GLN A O 1
ATOM 2518 N N . ILE A 1 312 ? -7.224 12.538 -34.127 1.00 73.69 312 ILE A N 1
ATOM 2519 C CA . ILE A 1 312 ? -8.630 12.713 -34.541 1.00 73.69 312 ILE A CA 1
ATOM 2520 C C . ILE A 1 312 ? -9.273 13.913 -33.825 1.00 73.69 312 ILE A C 1
ATOM 2522 O O . ILE A 1 312 ? -9.998 14.693 -34.444 1.00 73.69 312 ILE A O 1
ATOM 2526 N N . SER A 1 313 ? -8.989 14.100 -32.533 1.00 67.00 313 SER A N 1
ATOM 2527 C CA . SER A 1 313 ? -9.499 15.244 -31.763 1.00 67.00 313 SER A CA 1
ATOM 2528 C C . SER A 1 313 ? -8.928 16.574 -32.267 1.00 67.00 313 SER A C 1
ATOM 2530 O O . SER A 1 313 ? -9.677 17.528 -32.466 1.00 67.00 313 SER A O 1
ATOM 2532 N N . ILE A 1 314 ? -7.623 16.627 -32.558 1.00 70.44 314 ILE A N 1
ATOM 2533 C CA . ILE A 1 314 ? -6.959 17.811 -33.129 1.00 70.44 314 ILE A CA 1
ATOM 2534 C C . ILE A 1 314 ? -7.509 18.136 -34.527 1.00 70.44 314 ILE A C 1
ATOM 2536 O O . ILE A 1 314 ? -7.758 19.303 -34.830 1.00 70.44 314 ILE A O 1
ATOM 2540 N N . GLN A 1 315 ? -7.755 17.128 -35.370 1.00 71.50 315 GLN A N 1
ATOM 2541 C CA . GLN A 1 315 ? -8.382 17.323 -36.683 1.00 71.50 315 GLN A CA 1
ATOM 2542 C C . GLN A 1 315 ? -9.811 17.874 -36.560 1.00 71.50 315 GLN A C 1
ATOM 2544 O O . GLN A 1 315 ? -10.146 18.836 -37.249 1.00 71.50 315 GLN A O 1
ATOM 2549 N N . LYS A 1 316 ? -10.633 17.342 -35.643 1.00 70.94 316 LYS A N 1
ATOM 2550 C CA . LYS A 1 316 ? -11.985 17.870 -35.383 1.00 70.94 316 LYS A CA 1
ATOM 2551 C C . LYS A 1 316 ? -11.970 19.333 -34.935 1.00 70.94 316 LYS A C 1
ATOM 2553 O O . LYS A 1 316 ? -12.783 20.107 -35.426 1.00 70.94 316 LYS A O 1
ATOM 2558 N N . ILE A 1 317 ? -11.040 19.722 -34.060 1.00 64.94 317 ILE A N 1
ATOM 2559 C CA . ILE A 1 317 ? -10.896 21.118 -33.611 1.00 64.94 317 ILE A CA 1
ATOM 2560 C C . ILE A 1 317 ? -10.562 22.041 -34.796 1.00 64.94 317 ILE A C 1
ATOM 2562 O O . ILE A 1 317 ? -11.234 23.050 -34.981 1.00 64.94 317 ILE A O 1
ATOM 2566 N N . LYS A 1 318 ? -9.616 21.655 -35.667 1.00 68.75 318 LYS A N 1
ATOM 2567 C CA . LYS A 1 318 ? -9.269 22.438 -36.872 1.00 68.75 318 LYS A CA 1
ATOM 2568 C C . LYS A 1 318 ? -10.442 22.602 -37.850 1.00 68.75 318 LYS A C 1
ATOM 2570 O O . LYS A 1 318 ? -10.591 23.661 -38.458 1.00 68.75 318 LYS A O 1
ATOM 2575 N N . ILE A 1 319 ? -11.279 21.573 -38.003 1.00 63.91 319 ILE A N 1
ATOM 2576 C CA . ILE A 1 319 ? -12.487 21.629 -38.846 1.00 63.91 319 ILE A CA 1
ATOM 2577 C C . ILE A 1 319 ? -13.534 22.574 -38.233 1.00 63.91 319 ILE A C 1
ATOM 2579 O O . ILE A 1 319 ? -14.153 23.353 -38.957 1.00 63.91 319 ILE A O 1
ATOM 2583 N N . LEU A 1 320 ? -13.700 22.551 -36.906 1.00 58.38 320 LEU A N 1
ATOM 2584 C CA . LEU A 1 320 ? -14.624 23.438 -36.195 1.00 58.38 320 LEU A CA 1
ATOM 2585 C C . LEU A 1 320 ? -14.212 24.913 -36.322 1.00 58.38 320 LEU A C 1
ATOM 2587 O O . LEU A 1 320 ? -15.055 25.715 -36.724 1.00 58.38 320 LEU A O 1
ATOM 2591 N N . ASP A 1 321 ? -12.939 25.260 -36.103 1.00 56.91 321 ASP A N 1
ATOM 2592 C CA . ASP A 1 321 ? -12.425 26.629 -36.322 1.00 56.91 321 ASP A CA 1
ATOM 2593 C C . ASP A 1 321 ? -12.667 27.111 -37.763 1.00 56.91 321 ASP A C 1
ATOM 2595 O O . ASP A 1 321 ? -13.155 28.220 -37.994 1.00 56.91 321 ASP A O 1
ATOM 2599 N N . SER A 1 322 ? -12.404 26.240 -38.744 1.00 55.72 322 SER A N 1
ATOM 2600 C CA . SER A 1 322 ? -12.606 26.547 -40.168 1.00 55.72 322 SER A CA 1
ATOM 2601 C C . SER A 1 322 ? -14.077 26.829 -40.507 1.00 55.72 322 SER A C 1
ATOM 2603 O O . SER A 1 322 ? -14.364 27.646 -41.380 1.00 55.72 322 SER A O 1
ATOM 2605 N N . SER A 1 323 ? -15.020 26.190 -39.805 1.00 54.56 323 SER A N 1
ATOM 2606 C CA . SER A 1 323 ? -16.461 26.391 -40.015 1.00 54.56 323 SER A CA 1
ATOM 2607 C C . SER A 1 323 ? -17.002 27.696 -39.413 1.00 54.56 323 SER A C 1
ATOM 2609 O O . SER A 1 323 ? -17.961 28.262 -39.939 1.00 54.56 323 SER A O 1
ATOM 2611 N N . GLN A 1 324 ? -16.382 28.218 -38.347 1.00 51.88 324 GLN A N 1
ATOM 2612 C CA . GLN A 1 324 ? -16.849 29.440 -37.676 1.00 51.88 324 GLN A CA 1
ATOM 2613 C C . GLN A 1 324 ? -16.455 30.727 -38.419 1.00 51.88 324 GLN A C 1
ATOM 2615 O O . GLN A 1 324 ? -17.123 31.752 -38.270 1.00 51.88 324 GLN A O 1
ATOM 2620 N N . PHE A 1 325 ? -15.428 30.680 -39.274 1.00 44.75 325 PHE A N 1
ATOM 2621 C CA . PHE A 1 325 ? -14.957 31.848 -40.030 1.00 44.75 325 PHE A CA 1
ATOM 2622 C C . PHE A 1 325 ? -15.836 32.252 -41.227 1.00 44.75 325 PHE A C 1
ATOM 2624 O O . PHE A 1 325 ? -15.692 33.360 -41.744 1.00 44.75 325 PHE A O 1
ATOM 2631 N N . VAL A 1 326 ? -16.767 31.396 -41.664 1.00 47.88 326 VAL A N 1
ATOM 2632 C CA . VAL A 1 326 ? -17.592 31.649 -42.864 1.00 47.88 326 VAL A CA 1
ATOM 2633 C C . VAL A 1 326 ? -18.814 32.537 -42.566 1.00 47.88 326 VAL A C 1
ATOM 2635 O O . VAL A 1 326 ? -19.350 33.164 -43.473 1.00 47.88 326 VAL A O 1
ATOM 2638 N N . ASN A 1 327 ? -19.232 32.666 -41.299 1.00 47.16 327 ASN A N 1
ATOM 2639 C CA . ASN A 1 327 ? -20.538 33.238 -40.929 1.00 47.16 327 ASN A CA 1
ATOM 2640 C C . ASN A 1 327 ? -20.481 34.626 -40.243 1.00 47.16 327 ASN A C 1
ATOM 2642 O O . ASN A 1 327 ? -21.336 34.965 -39.426 1.00 47.16 327 ASN A O 1
ATOM 2646 N N . ARG A 1 328 ? -19.467 35.448 -40.560 1.00 47.91 328 ARG A N 1
ATOM 2647 C CA . ARG A 1 328 ? -19.346 36.849 -40.086 1.00 47.91 328 ARG A CA 1
ATOM 2648 C C . ARG A 1 328 ? -19.133 37.876 -41.209 1.00 47.91 328 ARG A C 1
ATOM 2650 O O . ARG A 1 328 ? -18.353 38.814 -41.059 1.00 47.91 328 ARG A O 1
ATOM 2657 N N . LYS A 1 329 ? -19.849 37.742 -42.330 1.00 49.53 329 LYS A N 1
ATOM 2658 C CA . LYS A 1 329 ? -19.992 38.830 -43.316 1.00 49.53 329 LYS A CA 1
ATOM 2659 C C . LYS A 1 329 ? -21.453 39.012 -43.736 1.00 49.53 329 LYS A C 1
ATOM 2661 O O . LYS A 1 329 ? -22.135 38.042 -44.030 1.00 49.53 329 LYS A O 1
ATOM 2666 N N . SER A 1 330 ? -21.863 40.281 -43.826 1.00 46.78 330 SER A N 1
ATOM 2667 C CA . SER A 1 330 ? -23.128 40.774 -44.402 1.00 46.78 330 SER A CA 1
ATOM 2668 C C . SER A 1 330 ? -24.420 40.695 -43.562 1.00 46.78 330 SER A C 1
ATOM 2670 O O . SER A 1 330 ? -25.416 40.137 -44.007 1.00 46.78 330 SER A O 1
ATOM 2672 N N . CYS A 1 331 ? -24.452 41.409 -42.427 1.00 43.69 331 CYS A N 1
ATOM 2673 C CA . CYS A 1 331 ? -25.701 41.965 -41.858 1.00 43.69 331 CYS A CA 1
ATOM 2674 C C . CYS A 1 331 ? -25.691 43.511 -41.770 1.00 43.69 331 CYS A C 1
ATOM 2676 O O . CYS A 1 331 ? -26.502 44.093 -41.058 1.00 43.69 331 CYS A O 1
ATOM 2678 N N . ILE A 1 332 ? -24.769 44.185 -42.471 1.00 45.31 332 ILE A N 1
ATOM 2679 C CA . ILE A 1 332 ? -24.659 45.656 -42.518 1.00 45.31 332 ILE A CA 1
ATOM 2680 C C . ILE A 1 332 ? -24.725 46.093 -43.987 1.00 45.31 332 ILE A C 1
ATOM 2682 O O . ILE A 1 332 ? -23.704 46.320 -44.632 1.00 45.31 332 ILE A O 1
ATOM 2686 N N . SER A 1 333 ? -25.942 46.138 -44.531 1.00 46.66 333 SER A N 1
ATOM 2687 C CA . SER A 1 333 ? -26.244 46.669 -45.873 1.00 46.66 333 SER A CA 1
ATOM 2688 C C . SER A 1 333 ? -27.694 47.166 -46.009 1.00 46.66 333 SER A C 1
ATOM 2690 O O . SER A 1 333 ? -28.239 47.231 -47.107 1.00 46.66 333 SER A O 1
ATOM 2692 N N . ILE A 1 334 ? -28.332 47.526 -44.890 1.00 50.00 334 ILE A N 1
ATOM 2693 C CA . ILE A 1 334 ? -29.672 48.126 -44.833 1.00 50.00 334 ILE A CA 1
ATOM 2694 C C . ILE A 1 334 ? -29.608 49.260 -43.791 1.00 50.00 334 ILE A C 1
ATOM 2696 O O . ILE A 1 334 ? -28.997 49.060 -42.744 1.00 50.00 334 ILE A O 1
ATOM 2700 N N . LEU A 1 335 ? -30.248 50.409 -44.071 1.00 42.81 335 LEU A N 1
ATOM 2701 C CA . LEU A 1 335 ? -30.351 51.630 -43.231 1.00 42.81 335 LEU A CA 1
ATOM 2702 C C . LEU A 1 335 ? -29.281 52.745 -43.361 1.00 42.81 335 LEU A C 1
ATOM 2704 O O . LEU A 1 335 ? -29.042 53.464 -42.397 1.00 42.81 335 LEU A O 1
ATOM 2708 N N . THR A 1 336 ? -28.756 53.019 -44.562 1.00 44.75 336 THR A N 1
ATOM 2709 C CA . THR A 1 336 ? -28.327 54.394 -44.937 1.00 44.75 336 THR A CA 1
ATOM 2710 C C . THR A 1 336 ? -28.671 54.725 -46.395 1.00 44.75 336 THR A C 1
ATOM 2712 O O . THR A 1 336 ? -27.796 54.970 -47.220 1.00 44.75 336 THR A O 1
ATOM 2715 N N . CYS A 1 337 ? -29.963 54.730 -46.726 1.00 45.34 337 CYS A N 1
ATOM 2716 C CA . CYS A 1 337 ? -30.467 55.400 -47.925 1.00 45.34 337 CYS A CA 1
ATOM 2717 C C . CYS A 1 337 ? -31.717 56.189 -47.530 1.00 45.34 337 CYS A C 1
ATOM 2719 O O . CYS A 1 337 ? -32.722 55.590 -47.150 1.00 45.34 337 CYS A O 1
ATOM 2721 N N . GLY A 1 338 ? -31.623 57.519 -47.575 1.00 47.97 338 GLY A N 1
ATOM 2722 C CA . GLY A 1 338 ? -32.669 58.429 -47.110 1.00 47.97 338 GLY A CA 1
ATOM 2723 C C . GLY A 1 338 ? -32.187 59.399 -46.034 1.00 47.97 338 GLY A C 1
ATOM 2724 O O . GLY A 1 338 ? -32.455 59.175 -44.859 1.00 47.97 338 GLY A O 1
ATOM 2725 N N . ILE A 1 339 ? -31.489 60.459 -46.459 1.00 47.25 339 ILE A N 1
ATOM 2726 C CA . ILE A 1 339 ? -31.624 61.864 -46.018 1.00 47.25 339 ILE A CA 1
ATOM 2727 C C . ILE A 1 339 ? -30.534 62.704 -46.723 1.00 47.25 339 ILE A C 1
ATOM 2729 O O . ILE A 1 339 ? -29.367 62.328 -46.702 1.00 47.25 339 ILE A O 1
ATOM 2733 N N . LEU A 1 340 ? -30.954 63.856 -47.270 1.00 43.47 340 LEU A N 1
ATOM 2734 C CA . LEU A 1 340 ? -30.172 64.956 -47.873 1.00 43.47 340 LEU A CA 1
ATOM 2735 C C . LEU A 1 340 ? -29.503 64.745 -49.257 1.00 43.47 340 LEU A C 1
ATOM 2737 O O . LEU A 1 340 ? -28.461 64.109 -49.369 1.00 43.47 340 LEU A O 1
ATOM 2741 N N . CYS A 1 341 ? -30.086 65.473 -50.228 1.00 41.78 341 CYS A N 1
ATOM 2742 C CA . CYS A 1 341 ? -29.592 65.902 -51.551 1.00 41.78 341 CYS A CA 1
ATOM 2743 C C . CYS A 1 341 ? -29.411 64.835 -52.644 1.00 41.78 341 CYS A C 1
ATOM 2745 O O . CYS A 1 341 ? -28.310 64.258 -52.753 1.00 41.78 341 CYS A O 1
#

InterPro domains:
  IPR001199 Cytochrome b5-like heme/steroid binding domain [PF00173] (11-84)
  IPR001199 Cytochrome b5-like heme/steroid binding domain [PF00173] (115-187)
  IPR001199 Cytochrome b5-like heme/steroid binding domain [PF00173] (222-294)
  IPR001199 Cytochrome b5-like heme/steroid binding domain [PR00363] (244-254)
  IPR001199 Cytochrome b5-like heme/steroid binding domain [PR00363] (254-268)
  IPR001199 Cytochrome b5-like heme/steroid binding domain [PR00363] (269-276)
  IPR001199 Cytochrome b5-like heme/steroid binding domain [PR00363] (282-294)
  IPR001199 Cytochrome b5-like heme/steroid binding domain [PS50255] (7-85)
  IPR001199 Cytochrome b5-like heme/steroid binding domain [PS50255] (110-188)
  IPR001199 Cytochrome b5-like heme/steroid binding domain [PS50255] (217-295)
  IPR001199 Cytochrome b5-like heme/steroid binding domain [SM01117] (10-85)
  IPR001199 Cytochrome b5-like heme/steroid binding domain [SM01117] (113-188)
  IPR001199 Cytochrome b5-like heme/steroid binding domain [SM01117] (220-295)
  IPR018506 Cytochrome b5, heme-binding site [PS00191] (40-47)
  IPR018506 Cytochrome b5, heme-binding site [PS00191] (250-257)
  IPR036400 Cytochrome b5-like heme/steroid binding domain superfamily [G3DSA:3.10.120.10] (4-98)
  IPR036400 Cytochrome b5-like heme/steroid binding domain superfamily [G3DSA:3.10.120.10] (107-200)
  IPR036400 Cytochrome b5-like heme/steroid binding domain superfamily [G3DSA:3.10.120.10] (215-308)
  IPR036400 Cytochrome b5-like heme/steroid binding domain superfamily [SSF55856] (4-95)
  IPR036400 Cytochrome b5-like heme/steroid binding domain superfamily [SSF55856] (105-203)

Secondary structure (DSSP, 8-state):
-------EEE-HHHHTT-BSGGG--BEEEETTEEEE-TTHHHH-TT-HHHHHTTTTEE-HHHHHHHT--HHHHHHGGGGEEEEE-HHHHHHTTS-----------------B--HHHHTT-BSGGG--BEEEETTEEEE-TTTTTT-TT-SHHHHTTTTSB-HHHHHHHT--HHHHHHHHHTEEEE--S--SS--SS----------SSTTSSSTT--EE-HHHHTT-BSSSSS-BEEEETTEEEE-GGGTTT-TT-SHHHHTTTTSB-HHHHHHTT--HHHHHHHHHTEEEEE--HHHHHHHHHHHHHHHHHHHHHHHHHHHHTTS-S-S--SS---S--

Radius of gyration: 30.4 Å; chains: 1; bounding box: 65×94×87 Å

Organism: NCBI:txid50390

pLDDT: mean 70.66, std 18.48, range [26.41, 94.19]

Foldseek 3Di:
DDPPPDADADELVRLLQCQCPPNHWFWEAAPQFIFGCRVVQPVDPLHNVVSNVRGSHYCHVVVVVLVDDPVSVVVRVVRTRHGYDPVVVVVVPPDDDPDDDDDDDDDCPADEDALVRQLVQLCPPVRFFWADAPQFIFGCRVVQPVDPVHNVLSSVRGSHHCNVVVSVVNDDPVVVVVRVVRTRHGYDPPDDDDDDDDDDDDDDDDDDDPDPDPPAADEDELVRQLCQLCPNDVWFWEDAPQFIFTCSVVQCVDPVHNVVSSVRGSHYCHVVVVVVPDDPVVVVVRVVRTRHGYDDVVNVVVVVVVVVVVVVVVVVVVVVVVVVVVPPDDPPDDPPDDDDD

Sequence (341 aa):
MVEDKETKYFTLEEIAKHNGKQGSSVWIIIKDNVYDVTDFMEEHPGGAELIMEWAGQNATNDFDNFGHSLDAKRDLKKLKIGEVDVEERKKKINKEPKVKSTKITSTNDTKLYNVSEVAKHDGIQDTRTWIIIKNCVYDVTEYMEEHPGSADVIREWAGKDATKAFDNIGHSTDAKRILKKLKIGEIPKEDKKKNSDKITPIHQENKENINNKEANTKFYSYDEISRHNGKDNPRVWIVIRDAVYDVTDYLEEHPGGAEVIKDWAGKDATKEFDSLGHSSDAKNKLKKLKIGEVVNEERKKKLKKVELNRQISIQKIKILDSSQFVNRKSCISILTCGILC